Protein AF-A0A8T7HT23-F1 (afdb_monomer)

Secondary structure (DSSP, 8-state):
--SSSSSSSSSSS-S-----------HHHHHHHHHHHHHHHHHHHHHHHHHHHTT----SSHHHHHHHHHH--S-HHHHHHHHHHHHHHTTT--EEGGGTT-S---HHHHHHHH----GGGTTTS-TTS-SSHHHHHHHHHHHHHHHHHSSS----TTS-TTS-TTSHHHHHHHHHHHHS-EEPP-

pLDDT: mean 82.02, std 16.32, range [41.31, 98.25]

Sequence (186 aa):
MNKVWFFLMMFLLSSCSTKKEFEEKSVDEIIKNIEQSISCYSIWLDIYDNWEVEGGGLKASLLATREQILNDKKTLFSAIVRNNWLQQEARDFYVNDSSFGHFSYSSEQFREATFPELKVFHDKLPEGCRTYNMLTEVLWKKITELSKDRKDLFKFDEISEDLRWESPIVQNWTTFWLLVNIKSGE

Mean predicted aligned error: 9.72 Å

Radius of gyration: 22.77 Å; Cα contacts (8 Å, |Δi|>4): 166; chains: 1; bounding box: 57×70×47 Å

Solvent-accessible surface area (backbone atoms only — not comparable to full-atom values): 11094 Å² total; per-residue (Å²): 143,84,81,76,79,75,65,74,74,68,72,75,78,72,72,78,79,73,71,75,75,74,79,79,75,51,71,69,56,53,51,53,53,50,55,51,49,53,52,34,33,52,52,44,39,52,40,49,52,54,26,38,76,74,69,55,61,89,48,65,30,64,67,60,30,51,54,48,34,72,71,39,86,79,41,67,45,31,49,52,46,52,50,45,26,52,58,28,53,78,66,77,44,66,42,55,50,92,54,64,64,57,85,88,68,51,75,63,57,48,43,70,41,45,59,58,72,45,68,94,40,54,95,80,34,58,95,88,44,36,48,43,72,42,44,37,58,42,52,43,53,51,49,56,51,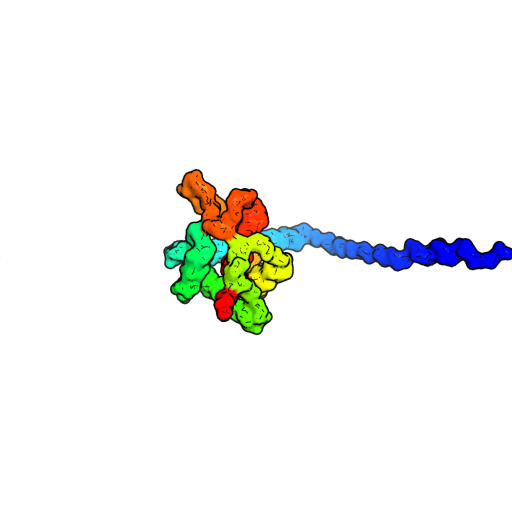51,27,65,77,34,97,53,75,63,59,47,73,56,57,62,89,88,59,63,75,86,38,72,68,45,37,53,48,53,46,40,69,68,32,44,32,69,42,72,84,129

Foldseek 3Di:
DDDDPPPVPPPPPPPDPPPPPPPPDDPVNVVVVVVLLVVLLVLLLVLVVVCVVVVADDDLALVVNLVSLVVDPDGPVSVQLVVLLVVCVVVVFADEPVCQLPLDDDPVLLCSQFADFQVVCCVPDPPSNRTCPSVLVSVLVRQVVVLVVPVHRSDRPSHDPPDDCPDSSVSSSSSSNSRGHYDYDD

Structure (mmCIF, N/CA/C/O backbone):
data_AF-A0A8T7HT23-F1
#
_entry.id   AF-A0A8T7HT23-F1
#
loop_
_atom_site.group_PDB
_atom_site.id
_atom_site.type_symbol
_atom_site.label_atom_id
_atom_site.label_alt_id
_atom_site.label_comp_id
_atom_site.label_asym_id
_atom_site.label_entity_id
_atom_site.label_seq_id
_atom_site.pdbx_PDB_ins_code
_atom_site.Cartn_x
_atom_site.Cartn_y
_atom_site.Cartn_z
_atom_site.occupancy
_atom_site.B_iso_or_equiv
_atom_site.auth_seq_id
_atom_site.auth_comp_id
_atom_site.auth_asym_id
_atom_site.auth_atom_id
_atom_site.pdbx_PDB_model_num
ATOM 1 N N . MET A 1 1 ? 38.452 57.928 -27.442 1.00 42.56 1 MET A N 1
ATOM 2 C CA . MET A 1 1 ? 38.343 56.593 -26.816 1.00 42.56 1 MET A CA 1
ATOM 3 C C . MET A 1 1 ? 37.206 56.631 -25.811 1.00 42.56 1 MET A C 1
ATOM 5 O O . MET A 1 1 ? 37.409 56.924 -24.649 1.00 42.56 1 MET A O 1
ATOM 9 N N . ASN A 1 2 ? 35.993 56.443 -26.319 1.00 48.66 2 ASN A N 1
ATOM 10 C CA . ASN A 1 2 ? 34.721 56.465 -25.604 1.00 48.66 2 ASN A CA 1
ATOM 11 C C . ASN A 1 2 ? 33.910 55.291 -26.167 1.00 48.66 2 ASN A C 1
ATOM 13 O O . ASN A 1 2 ? 34.013 55.056 -27.370 1.00 48.66 2 ASN A O 1
ATOM 17 N N . LYS A 1 3 ? 33.092 54.643 -25.323 1.00 49.44 3 LYS A N 1
ATOM 18 C CA . LYS A 1 3 ? 31.968 53.719 -25.637 1.00 49.44 3 LYS A CA 1
ATOM 19 C C . LYS A 1 3 ? 32.042 52.255 -25.172 1.00 49.44 3 LYS A C 1
ATOM 21 O O . LYS A 1 3 ? 31.057 51.558 -25.369 1.00 49.44 3 LYS A O 1
ATOM 26 N N . VAL A 1 4 ? 33.089 51.782 -24.493 1.00 49.25 4 VAL A N 1
ATOM 27 C CA . VAL A 1 4 ? 33.115 50.356 -24.066 1.00 49.25 4 VAL A CA 1
ATOM 28 C C . VAL A 1 4 ? 32.660 50.137 -22.614 1.00 49.25 4 VAL A C 1
ATOM 30 O O . VAL A 1 4 ? 32.148 49.074 -22.287 1.00 49.25 4 VAL A O 1
ATOM 33 N N . TRP A 1 5 ? 32.730 51.150 -21.746 1.00 41.94 5 TRP A N 1
ATOM 34 C CA . TRP A 1 5 ? 32.450 50.965 -20.312 1.00 41.94 5 TRP A CA 1
ATOM 35 C C . TRP A 1 5 ? 30.990 51.165 -19.873 1.00 41.94 5 TRP A C 1
ATOM 37 O O . TRP A 1 5 ? 30.639 50.788 -18.762 1.00 41.94 5 TRP A O 1
ATOM 47 N N . PHE A 1 6 ? 30.115 51.697 -20.732 1.00 46.09 6 PHE A N 1
ATOM 48 C CA . PHE A 1 6 ? 28.712 51.953 -20.365 1.00 46.09 6 PHE A CA 1
ATOM 49 C C . PHE A 1 6 ? 27.766 50.765 -20.623 1.00 46.09 6 PHE A C 1
ATOM 51 O O . PHE A 1 6 ? 26.634 50.775 -20.151 1.00 46.09 6 PHE A O 1
ATOM 58 N N . PHE A 1 7 ? 28.219 49.726 -21.335 1.00 46.12 7 PHE A N 1
ATOM 59 C CA . PHE A 1 7 ? 27.385 48.563 -21.669 1.00 46.12 7 PHE A CA 1
ATOM 60 C C . PHE A 1 7 ? 27.492 47.400 -20.674 1.00 46.12 7 PHE A C 1
ATOM 62 O O . PHE A 1 7 ? 26.597 46.561 -20.636 1.00 46.12 7 PHE A O 1
ATOM 69 N N . LEU A 1 8 ? 28.524 47.361 -19.823 1.00 42.84 8 LEU A N 1
ATOM 70 C CA . LEU A 1 8 ? 28.703 46.254 -18.874 1.00 42.84 8 LEU A CA 1
ATOM 71 C C . LEU A 1 8 ? 27.877 46.396 -17.582 1.00 42.84 8 LEU A C 1
ATOM 73 O O . LEU A 1 8 ? 27.741 45.430 -16.840 1.00 42.84 8 LEU A O 1
ATOM 77 N N . MET A 1 9 ? 27.307 47.575 -17.312 1.00 43.34 9 MET A N 1
ATOM 78 C CA . MET A 1 9 ? 26.593 47.855 -16.057 1.00 43.34 9 MET A CA 1
ATOM 79 C C . MET A 1 9 ? 25.058 47.774 -16.184 1.00 43.34 9 MET A C 1
ATOM 81 O O . MET A 1 9 ? 24.362 47.792 -15.174 1.00 43.34 9 MET A O 1
ATOM 85 N N . MET A 1 10 ? 24.512 47.630 -17.400 1.00 44.62 10 MET A N 1
ATOM 86 C CA . MET A 1 10 ? 23.059 47.498 -17.630 1.00 44.62 10 MET A CA 1
ATOM 87 C C . MET A 1 10 ? 22.557 46.054 -17.778 1.00 44.62 10 MET A C 1
ATOM 89 O O . MET A 1 10 ? 21.350 45.843 -17.802 1.00 44.62 10 MET A O 1
ATOM 93 N N . PHE A 1 11 ? 23.436 45.050 -17.843 1.00 44.03 11 PHE A N 1
ATOM 94 C CA . PHE A 1 11 ? 23.021 43.652 -18.041 1.00 44.03 11 PHE A CA 1
ATOM 95 C C . PHE A 1 11 ? 22.838 42.840 -16.747 1.00 44.03 11 PHE A C 1
ATOM 97 O O . PHE A 1 11 ? 22.455 41.676 -16.812 1.00 44.03 11 PHE A O 1
ATOM 104 N N . LEU A 1 12 ? 23.062 43.437 -15.570 1.00 45.84 12 LEU A N 1
ATOM 105 C CA . LEU A 1 12 ? 22.959 42.745 -14.274 1.00 45.84 12 LEU A CA 1
ATOM 106 C C . LEU A 1 12 ? 21.670 43.039 -13.486 1.00 45.84 12 LEU A C 1
ATOM 108 O O . LEU A 1 12 ? 21.509 42.522 -12.385 1.00 45.84 12 LEU A O 1
ATOM 112 N N . LEU A 1 13 ? 20.733 43.822 -14.032 1.00 45.84 13 LEU A N 1
ATOM 113 C CA . LEU A 1 13 ? 19.463 44.150 -13.357 1.00 45.84 13 LEU A CA 1
ATOM 114 C C . LEU A 1 13 ? 18.236 43.425 -13.936 1.00 45.84 13 LEU A C 1
ATOM 116 O O . LEU A 1 13 ? 17.131 43.614 -13.440 1.00 45.84 13 LEU A O 1
ATOM 120 N N . SER A 1 14 ? 18.424 42.556 -14.933 1.00 44.16 14 SER A N 1
ATOM 121 C CA . SER A 1 14 ? 17.334 41.801 -15.574 1.00 44.16 14 SER A CA 1
ATOM 122 C C . SER A 1 14 ? 17.248 40.339 -15.126 1.00 44.16 14 SER A C 1
ATOM 124 O O . SER A 1 14 ? 16.498 39.561 -15.716 1.00 44.16 14 SER A O 1
ATOM 126 N N . SER A 1 15 ? 17.992 39.938 -14.091 1.00 41.31 15 SER A N 1
ATOM 127 C CA . SER A 1 15 ? 17.739 38.652 -13.441 1.00 41.31 15 SER A CA 1
ATOM 128 C C . SER A 1 15 ? 16.457 38.778 -12.632 1.00 41.31 15 SER A C 1
ATOM 130 O O . SER A 1 15 ? 16.446 39.354 -11.547 1.00 41.31 15 SER A O 1
ATOM 132 N N . CYS A 1 16 ? 15.377 38.264 -13.219 1.00 49.72 16 CYS A N 1
ATOM 133 C CA . CYS A 1 16 ? 14.060 38.081 -12.632 1.00 49.72 16 CYS A CA 1
ATOM 134 C C . CYS A 1 16 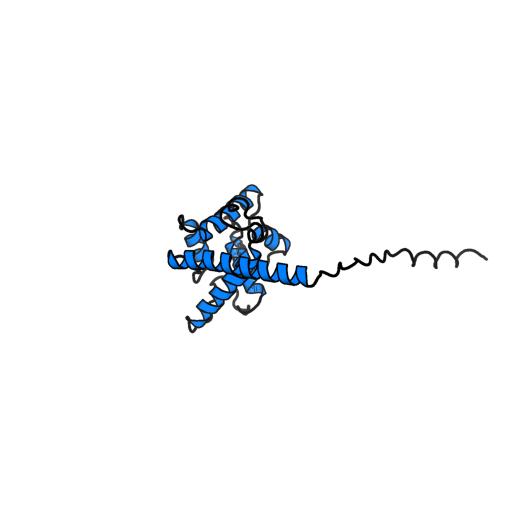? 14.155 37.642 -11.164 1.00 49.72 16 CYS A C 1
ATOM 136 O O . CYS A 1 16 ? 14.277 36.459 -10.851 1.00 49.72 16 CYS A O 1
ATOM 138 N N . SER A 1 17 ? 14.021 38.608 -10.257 1.00 43.69 17 SER A N 1
ATOM 139 C CA . SER A 1 17 ? 13.511 38.379 -8.912 1.00 43.69 17 SER A CA 1
ATOM 140 C C . SER A 1 17 ? 12.029 38.034 -9.047 1.00 43.69 17 SER A C 1
ATOM 142 O O . SER A 1 17 ? 11.153 38.835 -8.725 1.00 43.69 17 SER A O 1
ATOM 144 N N . THR A 1 18 ? 11.732 36.824 -9.515 1.00 45.38 18 THR A N 1
ATOM 145 C CA . THR A 1 18 ? 10.438 36.209 -9.229 1.00 45.38 18 THR A CA 1
ATOM 146 C C . THR A 1 18 ? 10.512 35.791 -7.767 1.00 45.38 18 THR A C 1
ATOM 148 O O . THR A 1 18 ? 10.820 34.646 -7.440 1.00 45.38 18 THR A O 1
ATOM 151 N N . LYS A 1 19 ? 10.306 36.751 -6.855 1.00 45.00 19 LYS A N 1
ATOM 152 C CA . LYS A 1 19 ? 9.821 36.412 -5.521 1.00 45.00 19 LYS A CA 1
ATOM 153 C C . LYS A 1 19 ? 8.515 35.676 -5.786 1.00 45.00 19 LYS A C 1
ATOM 155 O O . LYS A 1 19 ? 7.530 36.307 -6.148 1.00 45.00 19 LYS A O 1
ATOM 160 N N . LYS A 1 20 ? 8.528 34.344 -5.692 1.00 44.94 20 LYS A N 1
ATOM 161 C CA . LYS A 1 20 ? 7.294 33.613 -5.422 1.00 44.94 20 LYS A CA 1
ATOM 162 C C . LYS A 1 20 ? 6.756 34.248 -4.147 1.00 44.94 20 LYS A C 1
ATOM 164 O O . LYS A 1 20 ? 7.380 34.099 -3.098 1.00 44.94 20 LYS A O 1
ATOM 169 N N . GLU A 1 21 ? 5.692 35.035 -4.265 1.00 44.88 21 GLU A N 1
ATOM 170 C CA . GLU A 1 21 ? 4.843 35.339 -3.124 1.00 44.88 21 GLU A CA 1
ATOM 171 C C . GLU A 1 21 ? 4.468 33.983 -2.534 1.00 44.88 21 GLU A C 1
ATOM 173 O O . GLU A 1 21 ? 3.783 33.177 -3.162 1.00 44.88 21 GLU A O 1
ATOM 178 N N . PHE A 1 22 ? 5.046 33.664 -1.379 1.00 51.47 22 PHE A N 1
ATOM 179 C CA . PHE A 1 22 ? 4.486 32.626 -0.540 1.00 51.47 22 PHE A CA 1
ATOM 180 C C . PHE A 1 22 ? 3.162 33.214 -0.070 1.00 51.47 22 PHE A C 1
ATOM 182 O O . PHE A 1 22 ? 3.167 34.122 0.758 1.00 51.47 22 PHE A O 1
ATOM 189 N N . GLU A 1 23 ? 2.051 32.769 -0.659 1.00 61.00 23 GLU A N 1
ATOM 190 C CA . GLU A 1 23 ? 0.736 33.015 -0.078 1.00 61.00 23 GLU A CA 1
ATOM 191 C C . GLU A 1 23 ? 0.781 32.496 1.360 1.00 61.00 23 GLU A C 1
ATOM 193 O O . GLU A 1 23 ? 0.964 31.300 1.612 1.00 61.00 23 GLU A O 1
ATOM 198 N N . GLU A 1 24 ? 0.714 33.425 2.309 1.00 70.44 24 GLU A N 1
ATOM 199 C CA . GLU A 1 24 ? 0.663 33.107 3.724 1.00 70.44 24 GLU A CA 1
ATOM 200 C C . GLU A 1 24 ? -0.688 32.442 3.988 1.00 70.44 24 GLU A C 1
ATOM 202 O O . GLU A 1 24 ? -1.736 33.088 3.983 1.00 70.44 24 GLU A O 1
ATOM 207 N N . LYS A 1 25 ? -0.671 31.115 4.143 1.00 78.44 25 LYS A N 1
ATOM 208 C CA . LYS A 1 25 ? -1.876 30.351 4.464 1.00 78.44 25 LYS A CA 1
ATOM 209 C C . LYS A 1 25 ? -2.439 30.835 5.791 1.00 78.44 25 LYS A C 1
ATOM 211 O O . LYS A 1 25 ? -1.716 30.918 6.784 1.00 78.44 25 LYS A O 1
ATOM 216 N N . SER A 1 26 ? -3.740 31.109 5.818 1.00 89.62 26 SER A N 1
ATOM 217 C CA . SER A 1 26 ? -4.420 31.481 7.059 1.00 89.62 26 SER A CA 1
ATOM 218 C C . SER A 1 26 ? -4.352 30.343 8.086 1.00 89.62 26 SER A C 1
ATOM 220 O O . SER A 1 26 ? -4.322 29.163 7.729 1.00 89.62 26 SER A O 1
ATOM 222 N N . VAL A 1 27 ? -4.369 30.690 9.376 1.00 88.12 27 VAL A N 1
ATOM 223 C CA . VAL A 1 27 ? -4.424 29.705 10.472 1.00 88.12 27 VAL A CA 1
ATOM 224 C C . VAL A 1 27 ? -5.632 28.772 10.316 1.00 88.12 27 VAL A C 1
ATOM 226 O O . VAL A 1 27 ? -5.497 27.568 10.519 1.00 88.12 27 VAL A O 1
ATOM 229 N N . ASP A 1 28 ? -6.774 29.298 9.873 1.00 91.56 28 ASP A N 1
ATOM 230 C CA . ASP A 1 28 ? -7.990 28.513 9.631 1.00 91.56 28 ASP A CA 1
ATOM 231 C C . ASP A 1 28 ? -7.795 27.471 8.519 1.00 91.56 28 ASP A C 1
ATOM 233 O O . ASP A 1 28 ? -8.243 26.330 8.639 1.00 91.56 28 ASP A O 1
ATOM 237 N N . GLU A 1 29 ? -7.074 27.824 7.450 1.00 89.88 29 GLU A N 1
ATOM 238 C CA . GLU A 1 29 ? -6.732 26.879 6.384 1.00 89.88 29 GLU A CA 1
ATOM 239 C C . GLU A 1 29 ? -5.792 25.777 6.894 1.00 89.88 29 GLU A C 1
ATOM 241 O O . GLU A 1 29 ? -5.953 24.608 6.540 1.00 89.88 29 GLU A O 1
ATOM 246 N N . ILE A 1 30 ? -4.830 26.123 7.754 1.00 88.62 30 ILE A N 1
ATOM 247 C CA . ILE A 1 30 ? -3.924 25.150 8.378 1.00 88.62 30 ILE A CA 1
ATOM 248 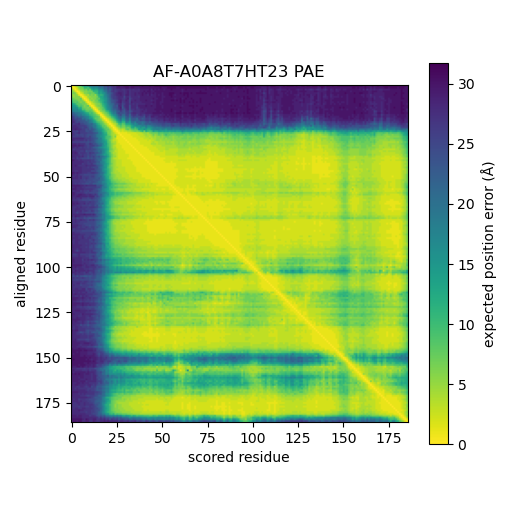C C . ILE A 1 30 ? -4.714 24.170 9.253 1.00 88.62 30 ILE A C 1
ATOM 250 O O . ILE A 1 30 ? -4.545 22.960 9.098 1.00 88.62 30 ILE A O 1
ATOM 254 N N . ILE A 1 31 ? -5.599 24.668 10.123 1.00 91.81 31 ILE A N 1
ATOM 255 C CA . ILE A 1 31 ? -6.441 23.831 10.992 1.00 91.81 31 ILE A CA 1
ATOM 256 C C . ILE A 1 31 ? -7.300 22.890 10.147 1.00 91.81 31 ILE A C 1
ATOM 258 O O . ILE A 1 31 ? -7.273 21.680 10.366 1.00 91.81 31 ILE A O 1
ATOM 262 N N . LYS A 1 32 ? -7.973 23.413 9.117 1.00 90.12 32 LYS A N 1
ATOM 263 C CA . LYS A 1 32 ? -8.805 22.609 8.213 1.00 90.12 32 LYS A CA 1
ATOM 264 C C . LYS A 1 32 ? -8.011 21.489 7.528 1.00 90.12 32 LYS A C 1
ATOM 266 O O . LYS A 1 32 ? -8.491 20.361 7.429 1.00 90.12 32 LYS A O 1
ATOM 271 N N . ASN A 1 33 ? -6.787 21.774 7.080 1.00 88.25 33 ASN A N 1
ATOM 272 C CA . ASN A 1 33 ? -5.919 20.770 6.455 1.00 88.25 33 ASN A CA 1
ATOM 273 C C . ASN A 1 33 ? -5.480 19.681 7.452 1.00 88.25 33 ASN A C 1
ATOM 275 O O . ASN A 1 33 ? -5.376 18.508 7.081 1.00 88.25 33 ASN A O 1
ATOM 279 N N . ILE A 1 34 ? -5.240 20.045 8.716 1.00 90.00 34 ILE A N 1
ATO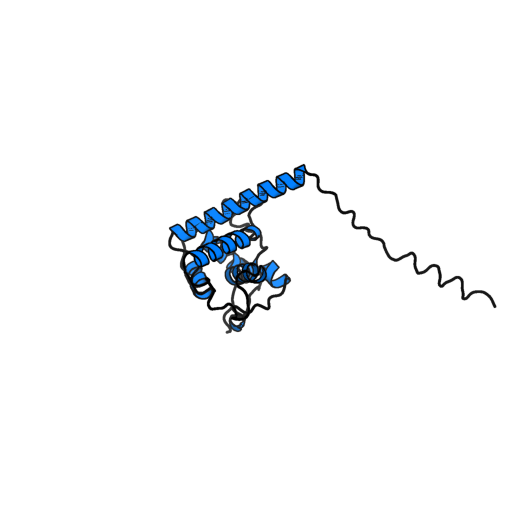M 280 C CA . ILE A 1 34 ? -4.913 19.090 9.785 1.00 90.00 34 ILE A CA 1
ATOM 281 C C . ILE A 1 34 ? -6.119 18.196 10.087 1.00 90.00 34 ILE A C 1
ATOM 283 O O . ILE A 1 34 ? -5.976 16.975 10.104 1.00 90.00 34 ILE A O 1
ATOM 287 N N . GLU A 1 35 ? -7.309 18.774 10.265 1.00 92.00 35 GLU A N 1
ATOM 288 C CA . GLU A 1 35 ? -8.548 18.022 10.512 1.00 92.00 35 GLU A CA 1
ATOM 289 C C . GLU A 1 35 ? -8.835 17.024 9.386 1.00 92.00 35 GLU A C 1
ATOM 291 O O . GLU A 1 35 ? -9.146 15.857 9.635 1.00 92.00 35 GLU A O 1
ATOM 296 N N . GLN A 1 36 ? -8.659 17.458 8.137 1.00 91.44 36 GLN A N 1
ATOM 297 C CA . GLN A 1 36 ? -8.796 16.596 6.970 1.00 91.44 36 GLN A CA 1
ATOM 298 C C . GLN A 1 36 ? -7.768 15.459 6.977 1.00 91.44 36 GLN A C 1
ATOM 300 O O . GLN A 1 36 ? -8.124 14.313 6.710 1.00 91.44 36 GLN A O 1
ATOM 305 N N . SER A 1 37 ? -6.512 15.752 7.320 1.00 91.31 37 SER A N 1
ATOM 306 C CA . SER A 1 37 ? -5.447 14.745 7.388 1.00 91.31 37 SER A CA 1
ATOM 307 C C . SER A 1 37 ? -5.725 13.691 8.460 1.00 91.31 37 SER A C 1
ATOM 309 O O . SER A 1 37 ? -5.606 12.500 8.182 1.00 91.31 37 SER A O 1
ATOM 311 N N . ILE A 1 38 ? -6.169 14.110 9.651 1.00 93.06 38 ILE A N 1
ATOM 312 C CA . ILE A 1 38 ? -6.564 13.205 10.742 1.00 93.06 38 ILE A CA 1
ATOM 313 C C . ILE A 1 38 ? -7.738 12.324 10.307 1.00 93.06 38 ILE A C 1
ATOM 315 O O . ILE A 1 38 ? -7.706 11.112 10.506 1.00 93.06 38 ILE A O 1
ATOM 319 N N . SER A 1 39 ? -8.754 12.915 9.674 1.00 94.38 39 SER A N 1
ATOM 320 C CA . SER A 1 39 ? -9.910 12.175 9.161 1.00 94.38 39 SER A CA 1
ATOM 321 C C . SER A 1 39 ? -9.500 11.121 8.129 1.00 94.38 39 SER A C 1
ATOM 323 O O . SER A 1 39 ? -9.866 9.951 8.248 1.00 94.38 39 SER A O 1
ATOM 325 N N . CYS A 1 40 ? -8.669 11.498 7.153 1.00 94.50 40 CYS A N 1
ATOM 326 C CA . CYS A 1 40 ? -8.185 10.563 6.144 1.00 94.50 40 CYS A CA 1
ATOM 327 C C . CYS A 1 40 ? -7.303 9.465 6.739 1.00 94.50 40 CYS A C 1
ATOM 329 O O . CYS A 1 40 ? -7.423 8.315 6.323 1.00 94.50 40 CYS A O 1
ATOM 331 N N . TYR A 1 41 ? -6.456 9.788 7.716 1.00 95.44 41 TYR A N 1
ATOM 332 C CA . TYR A 1 41 ? -5.673 8.790 8.437 1.00 95.44 41 TYR A CA 1
ATOM 333 C C . TYR A 1 41 ? -6.570 7.750 9.117 1.00 95.44 41 TYR A C 1
ATOM 335 O O . TYR A 1 41 ? -6.361 6.556 8.913 1.00 95.44 41 TYR A O 1
ATOM 343 N N . SER A 1 42 ? -7.601 8.181 9.851 1.00 96.12 42 SER A N 1
ATOM 344 C CA . SER A 1 42 ? -8.544 7.263 10.505 1.00 96.12 42 SER A CA 1
ATOM 345 C C . SER A 1 42 ? -9.266 6.365 9.500 1.00 96.12 42 SER A C 1
ATOM 347 O O . SER A 1 42 ? -9.347 5.163 9.710 1.00 96.12 42 SER A O 1
ATOM 349 N N . ILE A 1 43 ? -9.711 6.913 8.365 1.00 95.94 43 ILE A N 1
ATOM 350 C CA . ILE A 1 43 ? -10.360 6.125 7.304 1.00 95.94 43 ILE A CA 1
ATOM 351 C C . ILE A 1 43 ? -9.411 5.061 6.745 1.00 95.94 43 ILE A C 1
ATOM 353 O O . ILE A 1 43 ? -9.800 3.908 6.575 1.00 95.94 43 ILE A O 1
ATOM 357 N N . TRP A 1 44 ? -8.164 5.428 6.446 1.00 96.25 44 TRP A N 1
ATOM 358 C CA . TRP A 1 44 ? -7.181 4.474 5.936 1.00 96.25 44 TRP A CA 1
ATOM 359 C C . TRP A 1 44 ? -6.810 3.411 6.969 1.00 96.25 44 TRP A C 1
ATOM 361 O O . TRP A 1 44 ? -6.629 2.250 6.596 1.00 96.25 44 TRP A O 1
ATOM 371 N N . LEU A 1 45 ? -6.739 3.788 8.247 1.00 97.12 45 LEU A N 1
ATOM 372 C CA . LEU A 1 45 ? -6.522 2.855 9.344 1.00 97.12 45 LEU A CA 1
ATOM 373 C C . LEU A 1 45 ? -7.681 1.859 9.439 1.00 97.12 45 LEU A C 1
ATOM 375 O O . LEU A 1 45 ? -7.428 0.662 9.417 1.00 97.12 45 LEU A O 1
ATOM 379 N N . ASP A 1 46 ? -8.931 2.325 9.414 1.00 97.44 46 ASP A N 1
ATOM 380 C CA . ASP A 1 46 ? -10.117 1.461 9.444 1.00 97.44 46 ASP A CA 1
ATOM 381 C C . ASP A 1 46 ? -10.159 0.502 8.244 1.00 97.44 46 ASP A C 1
ATOM 383 O O . ASP A 1 46 ? -10.520 -0.669 8.371 1.00 97.44 46 ASP A O 1
ATOM 387 N N . ILE A 1 47 ? -9.786 0.972 7.049 1.00 97.25 47 ILE A N 1
ATOM 388 C CA . ILE A 1 47 ? -9.719 0.130 5.845 1.00 97.25 47 ILE A CA 1
ATOM 389 C C . ILE A 1 47 ? -8.690 -0.989 6.017 1.00 97.25 47 ILE A C 1
ATOM 391 O O . ILE A 1 47 ? -8.963 -2.132 5.640 1.00 97.25 47 ILE A O 1
ATOM 395 N N . TYR A 1 48 ? -7.519 -0.664 6.562 1.00 97.62 48 TYR A N 1
ATOM 396 C CA . TYR A 1 48 ? -6.461 -1.635 6.803 1.00 97.62 48 TYR A CA 1
ATOM 397 C C . TYR A 1 48 ? -6.823 -2.596 7.953 1.00 97.62 48 TYR A C 1
ATOM 399 O O . TYR A 1 48 ? -6.671 -3.806 7.806 1.00 97.62 48 TYR A O 1
ATOM 407 N N . ASP A 1 49 ? -7.373 -2.102 9.061 1.00 97.75 49 ASP A N 1
ATOM 408 C CA . ASP A 1 49 ? -7.776 -2.918 10.215 1.00 97.75 49 ASP A CA 1
ATOM 409 C C . ASP A 1 49 ? -8.857 -3.932 9.830 1.00 97.75 49 ASP A C 1
ATOM 411 O O . ASP A 1 49 ? -8.773 -5.112 10.176 1.00 97.75 49 ASP A O 1
ATOM 415 N N . ASN A 1 50 ? -9.835 -3.510 9.023 1.00 98.00 50 ASN A N 1
ATOM 416 C CA . ASN A 1 50 ? -10.831 -4.421 8.463 1.00 98.00 50 ASN A CA 1
ATOM 417 C C . ASN A 1 50 ? -10.191 -5.499 7.576 1.00 98.00 50 ASN A C 1
ATOM 419 O O . ASN A 1 50 ? -10.653 -6.639 7.562 1.00 98.00 50 ASN A O 1
ATOM 423 N N . TRP A 1 51 ? -9.124 -5.170 6.842 1.00 98.25 51 TRP A N 1
ATOM 424 C CA . TRP A 1 51 ? -8.388 -6.166 6.069 1.00 98.25 51 TRP A CA 1
ATOM 425 C C . TRP A 1 51 ? -7.707 -7.206 6.961 1.00 98.25 51 TRP A C 1
ATOM 427 O O . TRP A 1 51 ? -7.786 -8.399 6.667 1.00 98.25 51 TRP A O 1
ATOM 437 N N . GLU A 1 52 ? -7.109 -6.787 8.077 1.00 96.94 52 GLU A N 1
ATOM 438 C CA . GLU A 1 52 ? -6.509 -7.702 9.055 1.00 96.94 52 GLU A CA 1
ATOM 439 C C . GLU A 1 52 ? -7.543 -8.615 9.723 1.00 96.94 52 GLU A C 1
ATOM 441 O O . GLU A 1 52 ? -7.326 -9.827 9.786 1.00 96.94 52 GLU A O 1
ATOM 446 N N . VAL A 1 53 ? -8.685 -8.071 10.159 1.00 97.19 53 VAL A N 1
ATOM 447 C CA . VAL A 1 53 ? -9.788 -8.846 10.767 1.00 97.19 53 VAL A CA 1
ATOM 448 C C . VAL A 1 53 ? -10.290 -9.940 9.824 1.00 97.19 53 VAL A C 1
ATOM 450 O O . VAL A 1 53 ? -10.583 -11.058 10.243 1.00 97.19 53 VAL A O 1
ATOM 453 N N . GLU A 1 54 ? -10.324 -9.647 8.528 1.00 97.00 54 GLU A N 1
ATOM 454 C CA . GLU A 1 54 ? -10.728 -10.580 7.482 1.00 97.00 54 GLU A CA 1
ATOM 455 C C . GLU A 1 54 ? -9.626 -11.599 7.106 1.00 97.00 54 GLU A C 1
ATOM 457 O O . GLU A 1 54 ? -9.785 -12.372 6.154 1.00 97.00 54 GLU A O 1
ATOM 462 N N . GLY A 1 55 ? -8.527 -11.6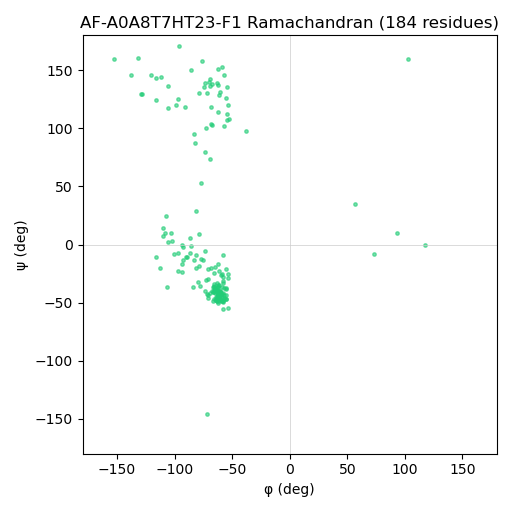48 7.864 1.00 94.88 55 GLY A N 1
ATOM 463 C CA . GLY A 1 55 ? -7.426 -12.601 7.709 1.00 94.88 55 GLY A CA 1
ATOM 464 C C . GLY A 1 55 ? -6.279 -12.108 6.825 1.00 94.88 55 GLY A C 1
ATOM 465 O O . GLY A 1 55 ? -5.411 -12.908 6.470 1.00 94.88 55 GLY A O 1
ATOM 466 N N . GLY A 1 56 ? -6.277 -10.827 6.447 1.00 96.06 56 GLY A N 1
ATOM 467 C CA . GLY A 1 56 ? -5.241 -10.136 5.677 1.00 96.06 56 GLY A CA 1
ATOM 468 C C . GLY A 1 56 ? -3.941 -9.868 6.448 1.00 96.06 56 GLY A C 1
ATOM 469 O O . GLY A 1 56 ? -3.517 -10.667 7.288 1.00 96.06 56 GLY A O 1
ATOM 470 N N . GLY A 1 57 ? -3.306 -8.736 6.146 1.00 94.00 57 GLY A N 1
ATOM 471 C CA . GLY A 1 57 ? -2.180 -8.181 6.899 1.00 94.00 57 GLY A CA 1
ATOM 472 C C . GLY A 1 57 ? -0.804 -8.393 6.266 1.00 94.00 57 GLY A C 1
ATOM 473 O O . GLY A 1 57 ? -0.585 -9.285 5.443 1.00 94.00 57 GLY A O 1
ATOM 474 N N . LEU A 1 58 ? 0.150 -7.563 6.691 1.00 91.88 58 LEU A N 1
ATOM 475 C CA . LEU A 1 58 ? 1.543 -7.645 6.253 1.00 91.88 58 LEU A CA 1
ATOM 476 C C . LEU A 1 58 ? 2.175 -8.994 6.635 1.00 91.88 58 LEU A C 1
ATOM 478 O O . LEU A 1 58 ? 2.134 -9.435 7.788 1.00 91.88 58 LEU A O 1
ATOM 482 N N . LYS A 1 59 ? 2.784 -9.656 5.648 1.00 90.88 59 LYS A N 1
ATOM 483 C CA . LYS A 1 59 ? 3.560 -10.892 5.823 1.00 90.88 59 LYS A CA 1
ATOM 484 C C . LYS A 1 59 ? 5.049 -10.577 5.953 1.00 90.88 59 LYS A C 1
ATOM 486 O O . LYS A 1 59 ? 5.467 -9.454 5.716 1.00 90.88 59 LYS A O 1
ATOM 491 N N . ALA A 1 60 ? 5.849 -11.585 6.306 1.00 84.50 60 ALA A N 1
ATOM 492 C CA . ALA A 1 60 ? 7.308 -11.447 6.384 1.00 84.50 60 ALA A CA 1
ATOM 493 C C . ALA A 1 60 ? 7.951 -11.034 5.043 1.00 84.50 60 ALA A C 1
ATOM 495 O O . ALA A 1 60 ? 8.970 -10.361 5.038 1.00 84.50 60 ALA A O 1
ATOM 496 N N . SER A 1 61 ? 7.311 -11.360 3.919 1.00 88.12 61 SER A N 1
ATOM 497 C CA . SER A 1 61 ? 7.715 -10.926 2.581 1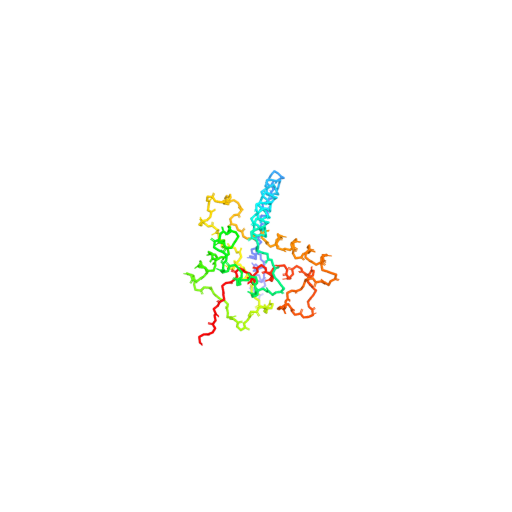.00 88.12 61 SER A CA 1
ATOM 498 C C . SER A 1 61 ? 6.640 -10.031 1.957 1.00 88.12 61 SER A C 1
ATOM 500 O O . SER A 1 61 ? 5.429 -10.264 2.113 1.00 88.12 61 SER A O 1
ATOM 502 N N . LEU A 1 62 ? 7.070 -9.011 1.210 1.00 89.69 62 LEU A N 1
ATOM 503 C CA . LEU A 1 62 ? 6.160 -8.208 0.398 1.00 89.69 62 LEU A CA 1
ATOM 504 C C . LEU A 1 62 ? 5.534 -9.023 -0.737 1.00 89.69 62 LEU A C 1
ATOM 506 O O . LEU A 1 62 ? 4.361 -8.803 -1.035 1.00 89.69 62 LEU A O 1
ATOM 510 N N . LEU A 1 63 ? 6.244 -9.989 -1.330 1.00 91.00 63 LEU A N 1
ATOM 511 C CA . LEU A 1 63 ? 5.642 -10.912 -2.305 1.00 91.00 63 LEU A CA 1
ATOM 512 C C . LEU A 1 63 ? 4.469 -11.679 -1.692 1.00 91.00 63 LEU A C 1
ATOM 514 O O . LEU A 1 63 ? 3.377 -11.672 -2.257 1.00 91.00 63 LEU A O 1
ATOM 518 N N . ALA A 1 64 ? 4.654 -12.257 -0.503 1.00 92.88 64 ALA A N 1
ATOM 519 C CA . ALA A 1 64 ? 3.586 -12.975 0.194 1.00 92.88 64 ALA A CA 1
ATOM 520 C C . ALA A 1 64 ? 2.402 -12.053 0.551 1.00 92.88 64 ALA A C 1
ATOM 522 O O . ALA A 1 64 ? 1.237 -12.444 0.456 1.00 92.88 64 ALA A O 1
ATOM 523 N N . THR A 1 65 ? 2.689 -10.800 0.918 1.00 95.25 65 THR A N 1
ATOM 524 C CA . THR A 1 65 ? 1.663 -9.772 1.156 1.00 95.25 65 THR A CA 1
ATOM 525 C C . THR A 1 65 ? 0.865 -9.481 -0.122 1.00 95.25 65 THR A C 1
ATOM 527 O O . THR A 1 65 ? -0.367 -9.446 -0.103 1.00 95.25 65 THR A O 1
ATOM 530 N N . ARG A 1 66 ? 1.547 -9.315 -1.260 1.00 95.88 66 ARG A N 1
ATOM 531 C CA . ARG A 1 66 ? 0.921 -9.052 -2.564 1.00 95.88 66 ARG A CA 1
ATOM 532 C C . ARG A 1 66 ? 0.112 -10.242 -3.075 1.00 95.88 66 ARG A C 1
ATOM 534 O O . ARG A 1 66 ? -0.985 -10.043 -3.590 1.00 95.88 66 ARG A O 1
ATOM 541 N N . GLU A 1 67 ? 0.604 -11.465 -2.901 1.00 95.69 67 GLU A N 1
ATOM 542 C CA . GLU A 1 67 ? -0.136 -12.686 -3.234 1.00 95.69 67 GLU A CA 1
ATOM 543 C C . GLU A 1 67 ? -1.441 -12.774 -2.432 1.00 95.69 67 GLU A C 1
ATOM 545 O O . GLU A 1 67 ? -2.505 -13.071 -2.982 1.00 95.69 67 GLU A O 1
ATOM 550 N N . GLN A 1 68 ? -1.398 -12.433 -1.142 1.00 97.00 68 GLN A N 1
ATOM 551 C CA . GLN A 1 68 ? -2.605 -12.367 -0.329 1.00 97.00 68 GLN A CA 1
ATOM 552 C C . GLN A 1 68 ? -3.599 -11.323 -0.860 1.00 97.00 68 GLN A C 1
ATOM 554 O O . GLN A 1 68 ? -4.791 -11.614 -0.959 1.00 97.00 68 GLN A O 1
ATOM 559 N N . ILE A 1 69 ? -3.122 -10.139 -1.254 1.00 97.88 69 ILE A N 1
ATOM 560 C CA . ILE A 1 69 ? -3.952 -9.094 -1.874 1.00 97.88 69 ILE A CA 1
ATOM 561 C C . ILE A 1 69 ? -4.578 -9.581 -3.185 1.00 97.88 69 ILE A C 1
ATOM 563 O O . ILE A 1 69 ? -5.745 -9.295 -3.439 1.00 97.88 69 ILE A O 1
ATOM 567 N N . LEU A 1 70 ? -3.854 -10.326 -4.024 1.00 96.94 70 LEU A N 1
ATOM 568 C CA . LEU A 1 70 ? -4.410 -10.893 -5.259 1.00 96.94 70 LEU A CA 1
ATOM 569 C C . LEU A 1 70 ? -5.550 -11.880 -4.974 1.00 96.94 70 LEU A C 1
ATOM 571 O O . LEU A 1 70 ? -6.572 -11.868 -5.665 1.00 96.94 70 LEU A O 1
ATOM 575 N N . ASN A 1 71 ? -5.397 -12.693 -3.930 1.00 97.25 71 ASN A N 1
ATOM 576 C CA . ASN A 1 71 ? -6.358 -13.729 -3.559 1.00 97.25 71 ASN A CA 1
ATOM 577 C C . ASN A 1 71 ? -7.560 -13.204 -2.751 1.00 97.25 71 ASN A C 1
ATOM 579 O O . ASN A 1 71 ? -8.617 -13.839 -2.723 1.00 97.25 71 ASN A O 1
ATOM 583 N N . ASP A 1 72 ? -7.443 -12.034 -2.125 1.00 97.88 72 ASP A N 1
ATOM 584 C CA . ASP A 1 72 ? -8.493 -11.438 -1.305 1.00 97.88 72 ASP A CA 1
ATOM 585 C C . ASP A 1 72 ? -9.542 -10.674 -2.128 1.00 97.88 72 ASP A C 1
ATOM 587 O O . ASP A 1 72 ? -9.428 -9.480 -2.407 1.00 97.88 72 ASP A O 1
ATOM 591 N N . LYS A 1 73 ? -10.642 -11.345 -2.464 1.00 96.31 73 LYS A N 1
ATOM 592 C CA . LYS A 1 73 ? -11.736 -10.760 -3.257 1.00 96.31 73 LYS A CA 1
ATOM 593 C C . LYS A 1 73 ? -12.776 -9.986 -2.438 1.00 96.31 73 LYS A C 1
ATOM 595 O O . LYS A 1 73 ? -13.713 -9.462 -3.037 1.00 96.31 73 LYS A O 1
ATOM 600 N N . LYS A 1 74 ? -12.648 -9.923 -1.109 1.00 96.12 74 LYS A N 1
ATOM 601 C CA . LYS A 1 74 ? -13.704 -9.410 -0.218 1.00 96.12 74 LYS A CA 1
ATOM 602 C C . LYS A 1 74 ? -13.399 -8.034 0.363 1.00 96.12 74 LYS A C 1
ATOM 604 O O . LYS A 1 74 ? -14.320 -7.231 0.497 1.00 96.12 74 LYS A O 1
ATOM 609 N N . THR A 1 75 ? -12.145 -7.736 0.697 1.00 97.88 75 THR A N 1
ATOM 610 C CA . THR A 1 75 ? -11.842 -6.504 1.438 1.00 97.88 75 THR A CA 1
ATOM 611 C C . THR A 1 75 ? -11.670 -5.291 0.531 1.00 97.88 75 THR A C 1
ATOM 613 O O . THR A 1 75 ? -11.235 -5.382 -0.624 1.00 97.88 75 THR A O 1
ATOM 616 N N . LEU A 1 76 ? -12.006 -4.118 1.076 1.00 96.75 76 LEU A N 1
ATOM 617 C CA . LEU A 1 76 ? -11.827 -2.844 0.387 1.00 96.75 76 LEU A CA 1
ATOM 618 C C . LEU A 1 76 ? -10.345 -2.528 0.161 1.00 96.75 76 LEU A C 1
ATOM 620 O O . LEU A 1 76 ? -9.994 -2.087 -0.930 1.00 96.75 76 LEU A O 1
ATOM 624 N N . PHE A 1 77 ? -9.484 -2.800 1.144 1.00 97.19 77 PHE A N 1
ATOM 625 C CA . PHE A 1 77 ? -8.040 -2.602 1.023 1.00 97.19 77 PHE A CA 1
ATOM 626 C C . PHE A 1 77 ? -7.474 -3.313 -0.208 1.00 97.19 77 PHE A C 1
ATOM 628 O O . PHE A 1 77 ? -6.898 -2.683 -1.097 1.00 97.19 77 PHE A O 1
ATOM 635 N N . SER A 1 78 ? -7.723 -4.620 -0.313 1.00 97.50 78 SER A N 1
ATOM 636 C CA . SER A 1 78 ? -7.196 -5.417 -1.415 1.00 97.50 78 SER A CA 1
ATOM 637 C C . SER A 1 78 ? -7.799 -4.985 -2.757 1.00 97.50 78 SER A C 1
ATOM 639 O O . SER A 1 78 ? -7.094 -4.928 -3.765 1.00 97.50 78 SER A O 1
ATOM 641 N N . ALA A 1 79 ? -9.081 -4.598 -2.784 1.00 96.81 79 ALA A N 1
ATOM 642 C CA . ALA A 1 79 ? -9.709 -4.038 -3.981 1.00 96.81 79 ALA A CA 1
ATOM 643 C C . ALA A 1 79 ? -9.060 -2.719 -4.434 1.00 96.81 79 ALA A C 1
ATOM 645 O O . ALA A 1 79 ? -8.838 -2.535 -5.631 1.00 96.81 79 ALA A O 1
ATOM 646 N N . ILE A 1 80 ? -8.731 -1.825 -3.496 1.00 95.75 80 ILE A N 1
ATOM 647 C CA . ILE A 1 80 ? -8.055 -0.552 -3.769 1.00 95.75 80 ILE A CA 1
ATOM 648 C C . ILE A 1 80 ? -6.676 -0.790 -4.389 1.00 95.75 80 ILE A C 1
ATOM 650 O O . ILE A 1 80 ? -6.357 -0.186 -5.415 1.00 95.75 80 ILE A O 1
ATOM 654 N N . VAL A 1 81 ? -5.876 -1.681 -3.800 1.00 96.00 81 VAL A N 1
ATOM 655 C CA . VAL A 1 81 ? -4.527 -1.986 -4.296 1.00 96.00 81 VAL A CA 1
ATOM 656 C C . VAL A 1 81 ? -4.585 -2.621 -5.688 1.00 96.00 81 VAL A C 1
ATOM 658 O O . VAL A 1 81 ? -3.907 -2.152 -6.598 1.00 96.00 81 VAL A O 1
ATOM 661 N N . ARG A 1 82 ? -5.456 -3.617 -5.908 1.00 95.81 82 ARG A N 1
ATOM 662 C CA . ARG A 1 82 ? -5.616 -4.234 -7.238 1.00 95.81 82 ARG A CA 1
ATOM 663 C C . ARG A 1 82 ? -6.078 -3.241 -8.298 1.00 95.81 82 ARG A C 1
ATOM 665 O O . ARG A 1 82 ? -5.578 -3.266 -9.417 1.00 95.81 82 ARG A O 1
ATOM 672 N N . ASN A 1 83 ? -7.019 -2.359 -7.962 1.00 94.69 83 ASN A N 1
ATOM 673 C CA . ASN A 1 83 ? -7.457 -1.323 -8.892 1.00 94.69 83 ASN A CA 1
ATOM 674 C C . ASN A 1 83 ? -6.318 -0.349 -9.235 1.00 94.69 83 ASN A C 1
ATOM 676 O O . ASN A 1 83 ? -6.249 0.105 -10.373 1.00 94.69 83 ASN A O 1
ATOM 680 N N . ASN A 1 84 ? -5.407 -0.065 -8.298 1.00 94.50 84 ASN A N 1
ATOM 681 C CA . ASN A 1 84 ? -4.200 0.703 -8.603 1.00 94.50 84 ASN A CA 1
ATOM 682 C C . ASN A 1 84 ? -3.372 0.029 -9.697 1.00 94.50 84 ASN A C 1
ATOM 684 O O . ASN A 1 84 ? -3.013 0.665 -10.682 1.00 94.50 84 ASN A O 1
ATOM 688 N N . TRP A 1 85 ? -3.109 -1.273 -9.544 1.00 94.69 85 TRP A N 1
ATOM 689 C CA . TRP A 1 85 ? -2.330 -2.042 -10.513 1.00 94.69 85 TRP A CA 1
ATOM 690 C C . TRP A 1 85 ? -2.992 -2.042 -11.894 1.00 94.69 85 TRP A C 1
ATOM 692 O O . TRP A 1 85 ? -2.317 -1.773 -12.882 1.00 94.69 85 TRP A O 1
ATOM 702 N N . LEU A 1 86 ? -4.317 -2.215 -11.957 1.00 93.06 86 LEU A N 1
ATOM 703 C CA . LEU A 1 86 ? -5.083 -2.132 -13.209 1.00 93.06 86 LEU A CA 1
ATOM 704 C C . LEU A 1 86 ? -5.003 -0.743 -13.865 1.00 93.06 86 LEU A C 1
ATOM 706 O O . LEU A 1 86 ? -4.878 -0.626 -15.081 1.00 93.06 86 LEU A O 1
ATOM 710 N N . GLN A 1 87 ? -5.061 0.334 -13.078 1.00 92.19 87 GLN A N 1
ATOM 711 C CA . GLN A 1 87 ? -4.925 1.696 -13.606 1.00 92.19 87 GLN A CA 1
ATOM 712 C C . GLN A 1 87 ? -3.502 2.019 -14.067 1.00 92.19 87 GLN A C 1
ATOM 714 O O . GLN A 1 87 ? -3.315 2.853 -14.952 1.00 92.19 87 GLN A O 1
ATOM 719 N N . GLN A 1 88 ? -2.494 1.409 -13.450 1.00 93.25 88 GLN A N 1
ATOM 720 C CA . GLN A 1 88 ? -1.105 1.520 -13.882 1.00 93.25 88 GLN A CA 1
ATOM 721 C C . GLN A 1 88 ? -0.875 0.744 -15.183 1.00 93.25 88 GLN A C 1
ATOM 723 O O . GLN A 1 88 ? -0.297 1.295 -16.114 1.00 93.25 88 GLN A O 1
ATOM 728 N N . GLU A 1 89 ? -1.428 -0.465 -15.301 1.00 92.38 89 GLU A N 1
ATOM 729 C CA . GLU A 1 89 ? -1.427 -1.252 -16.540 1.00 92.38 89 GLU A CA 1
ATOM 730 C C . GLU A 1 89 ? -2.067 -0.485 -17.708 1.00 92.38 89 GLU A C 1
ATOM 732 O O . GLU A 1 89 ? -1.466 -0.358 -18.770 1.00 92.38 89 GLU A O 1
ATOM 737 N N . ALA A 1 90 ? -3.233 0.133 -17.493 1.00 90.81 90 ALA A N 1
ATOM 738 C CA . ALA A 1 90 ? -3.912 0.940 -18.513 1.00 90.81 90 ALA A CA 1
ATOM 739 C C . ALA A 1 90 ? -3.111 2.174 -18.982 1.00 90.81 9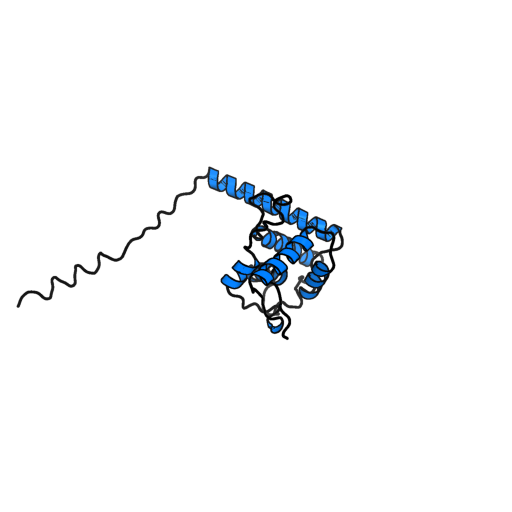0 ALA A C 1
ATOM 741 O O . ALA A 1 90 ? -3.437 2.765 -20.012 1.00 90.81 90 ALA A O 1
ATOM 742 N N . ARG A 1 91 ? -2.090 2.585 -18.220 1.00 90.75 91 ARG A N 1
ATOM 743 C CA . ARG A 1 91 ? -1.197 3.712 -18.522 1.00 90.75 91 ARG A CA 1
ATOM 744 C C . ARG A 1 91 ? 0.211 3.264 -18.921 1.00 90.75 91 ARG A C 1
ATOM 746 O O . ARG A 1 91 ? 1.093 4.112 -18.998 1.00 90.75 91 ARG A O 1
ATOM 753 N N . ASP A 1 92 ? 0.415 1.966 -19.153 1.00 91.81 92 ASP A N 1
ATOM 754 C CA . ASP A 1 92 ? 1.718 1.375 -19.481 1.00 91.81 92 ASP A CA 1
ATOM 755 C C . ASP A 1 92 ? 2.798 1.664 -18.416 1.00 91.81 92 ASP A C 1
ATOM 757 O O . ASP A 1 92 ? 3.974 1.864 -18.712 1.00 91.81 92 ASP A O 1
ATOM 761 N N . PHE A 1 93 ? 2.391 1.717 -17.142 1.00 92.50 93 PHE A N 1
ATOM 762 C CA . PHE A 1 93 ? 3.290 1.917 -16.009 1.00 92.50 93 PHE A CA 1
ATOM 763 C C . PHE A 1 93 ? 3.493 0.610 -15.240 1.00 92.50 93 PHE A C 1
ATOM 765 O O . PHE A 1 93 ? 2.560 0.051 -14.659 1.00 92.50 93 PHE A O 1
ATOM 772 N N . TYR A 1 94 ? 4.735 0.134 -15.220 1.00 91.50 94 TYR A N 1
ATOM 773 C CA . TYR A 1 94 ? 5.147 -1.068 -14.505 1.00 91.50 94 TYR A CA 1
ATOM 774 C C . TYR A 1 94 ? 6.622 -0.991 -14.106 1.00 91.50 94 TYR A C 1
ATOM 776 O O . TYR A 1 94 ? 7.417 -0.249 -14.687 1.00 91.50 94 TYR A O 1
ATOM 784 N N . VAL A 1 95 ? 6.995 -1.802 -13.119 1.00 90.50 95 VAL A N 1
ATOM 785 C CA . VAL A 1 95 ? 8.390 -2.084 -12.770 1.00 90.50 95 VAL A CA 1
ATOM 786 C C . VAL A 1 95 ? 8.702 -3.540 -13.100 1.00 90.50 95 VAL A C 1
ATOM 788 O O . VAL A 1 95 ? 7.845 -4.413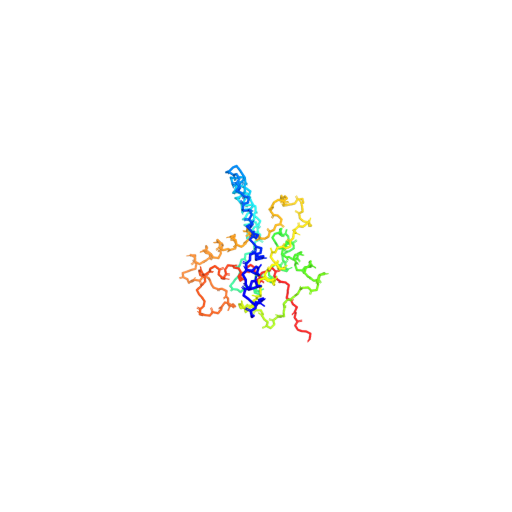 -12.975 1.00 90.50 95 VAL A O 1
ATOM 791 N N . ASN A 1 96 ? 9.924 -3.792 -13.562 1.00 87.38 96 ASN A N 1
ATOM 792 C CA . ASN A 1 96 ? 10.399 -5.139 -13.858 1.00 87.38 96 ASN A CA 1
ATOM 793 C C . ASN A 1 96 ? 10.538 -5.950 -12.556 1.00 87.38 96 ASN A C 1
ATOM 795 O O . ASN A 1 96 ? 11.026 -5.422 -11.552 1.00 87.38 96 ASN A O 1
ATOM 799 N N . ASP A 1 97 ? 10.126 -7.217 -12.573 1.00 85.94 97 ASP A N 1
ATOM 800 C CA . ASP A 1 97 ? 10.269 -8.131 -11.436 1.00 85.94 97 ASP A CA 1
ATOM 801 C C . ASP A 1 97 ? 11.723 -8.299 -10.974 1.00 85.94 97 ASP A C 1
ATOM 803 O O . ASP A 1 97 ? 11.969 -8.386 -9.771 1.00 85.94 97 ASP A O 1
ATOM 807 N N . SER A 1 98 ? 12.696 -8.207 -11.886 1.00 84.69 98 SER A N 1
ATOM 808 C CA . SER A 1 98 ? 14.127 -8.231 -11.569 1.00 84.69 98 SER A CA 1
ATOM 809 C C . SER A 1 98 ? 14.543 -7.103 -10.624 1.00 84.69 98 SER A C 1
ATOM 811 O O . SER A 1 98 ? 15.551 -7.205 -9.928 1.00 84.69 98 SER A O 1
ATOM 813 N N . SER A 1 99 ? 13.784 -6.006 -10.618 1.00 83.00 99 SER A N 1
ATOM 814 C CA . SER A 1 99 ? 14.023 -4.840 -9.773 1.00 83.00 99 SER A CA 1
ATOM 815 C C . SER A 1 99 ? 13.263 -4.908 -8.451 1.00 83.00 99 SER A C 1
ATOM 817 O O . SER A 1 99 ? 13.438 -4.008 -7.631 1.00 83.00 99 SER A O 1
ATOM 819 N N . PHE A 1 100 ? 12.447 -5.940 -8.208 1.00 86.31 100 PHE A N 1
ATOM 820 C CA . PHE A 1 100 ? 11.637 -6.038 -6.996 1.00 86.31 100 PHE A CA 1
ATOM 821 C C . PHE A 1 100 ? 12.479 -5.909 -5.724 1.00 86.31 100 PHE A C 1
ATOM 823 O O . PHE A 1 100 ? 13.574 -6.459 -5.625 1.00 86.31 100 PHE A O 1
ATOM 830 N N . GLY A 1 101 ? 11.981 -5.124 -4.770 1.00 78.69 101 GLY A N 1
ATOM 831 C CA . GLY A 1 101 ? 12.641 -4.869 -3.493 1.00 78.69 101 GLY A CA 1
ATOM 832 C C . GLY A 1 101 ? 13.872 -3.951 -3.550 1.00 78.69 101 GLY A C 1
ATOM 833 O O . GLY A 1 101 ? 14.346 -3.499 -2.508 1.00 78.69 101 GLY A O 1
ATOM 834 N N . HIS A 1 102 ? 14.368 -3.575 -4.733 1.00 80.81 102 HIS A N 1
ATOM 835 C CA . HIS A 1 102 ? 15.489 -2.641 -4.826 1.00 80.81 102 HIS A CA 1
ATOM 836 C C . HIS A 1 102 ? 15.069 -1.227 -4.389 1.00 80.81 102 HIS A C 1
ATOM 838 O O . HIS A 1 102 ? 13.966 -0.758 -4.667 1.00 80.81 102 HIS A O 1
ATOM 844 N N . PHE A 1 103 ? 15.959 -0.511 -3.698 1.00 71.06 103 PHE A N 1
ATOM 845 C CA . PHE A 1 103 ? 15.681 0.848 -3.207 1.00 71.06 103 PHE A CA 1
ATOM 846 C C . PHE A 1 103 ? 15.753 1.931 -4.290 1.00 71.06 103 PHE A C 1
ATOM 848 O O . PHE A 1 103 ? 15.329 3.061 -4.058 1.00 71.06 103 PHE A O 1
ATOM 855 N N . SER A 1 104 ? 16.288 1.619 -5.471 1.00 76.31 104 SER A N 1
ATOM 856 C CA . SER A 1 104 ? 16.411 2.584 -6.559 1.00 76.31 104 SER A CA 1
ATOM 857 C C . SER A 1 104 ? 15.099 2.706 -7.341 1.00 76.31 104 SER A C 1
ATOM 859 O O . SER A 1 104 ? 14.913 2.048 -8.363 1.00 76.31 104 SER A O 1
ATOM 861 N N . TYR A 1 105 ? 14.209 3.580 -6.875 1.00 82.88 105 TYR A N 1
ATOM 862 C CA . TYR A 1 105 ? 13.118 4.145 -7.669 1.00 82.88 105 TYR A CA 1
ATOM 863 C C . TYR A 1 105 ? 13.247 5.672 -7.709 1.00 82.88 105 TYR A C 1
ATOM 865 O O . TYR A 1 105 ? 13.713 6.304 -6.759 1.00 82.88 105 TYR A O 1
ATOM 873 N N . SER A 1 106 ? 12.860 6.291 -8.823 1.00 86.25 106 SER A N 1
ATOM 874 C CA . SER A 1 106 ? 12.852 7.748 -8.949 1.00 86.25 106 SER A CA 1
ATOM 875 C C . SER A 1 106 ? 11.662 8.361 -8.201 1.00 86.25 106 SER A C 1
ATOM 877 O O . SER A 1 106 ? 10.633 7.715 -7.992 1.00 86.25 106 SER A O 1
ATOM 879 N N . SER A 1 107 ? 11.753 9.645 -7.845 1.00 86.62 107 SER A N 1
ATOM 880 C CA . SER A 1 107 ? 10.612 10.384 -7.280 1.00 86.62 107 SER A CA 1
ATOM 881 C C . SER A 1 107 ? 9.396 10.390 -8.213 1.00 86.62 107 SER A C 1
ATOM 883 O O . SER A 1 107 ? 8.262 10.472 -7.754 1.00 86.62 107 SER A O 1
ATOM 885 N N . GLU A 1 108 ? 9.624 10.297 -9.525 1.00 89.25 108 GLU A N 1
ATOM 886 C CA . GLU A 1 108 ? 8.565 10.164 -10.522 1.00 89.25 108 GLU A CA 1
ATOM 887 C C . GLU A 1 108 ? 7.902 8.787 -10.468 1.00 89.25 108 GLU A C 1
ATOM 889 O O . GLU A 1 108 ? 6.680 8.726 -10.392 1.00 89.25 108 GLU A O 1
ATOM 894 N N . GLN A 1 109 ? 8.676 7.700 -10.397 1.00 89.81 109 GLN A N 1
ATOM 895 C CA . GLN A 1 109 ? 8.122 6.354 -10.212 1.00 89.81 109 GLN A CA 1
ATOM 896 C C . GLN A 1 109 ? 7.317 6.258 -8.914 1.00 89.81 109 GLN A C 1
ATOM 898 O O . GLN A 1 109 ? 6.214 5.712 -8.906 1.00 89.81 109 GLN A O 1
ATOM 903 N N . PHE A 1 110 ? 7.830 6.837 -7.824 1.00 89.25 110 PHE A N 1
ATOM 904 C CA . PHE A 1 110 ? 7.093 6.909 -6.566 1.00 89.25 110 PHE A CA 1
ATOM 905 C C . PHE A 1 110 ? 5.772 7.667 -6.730 1.00 89.25 110 PHE A C 1
ATOM 907 O O . PHE A 1 110 ? 4.731 7.205 -6.259 1.00 89.25 110 PHE A O 1
ATOM 914 N N . ARG A 1 111 ? 5.795 8.808 -7.431 1.00 88.38 111 ARG A N 1
ATOM 915 C CA . ARG A 1 111 ? 4.600 9.617 -7.682 1.00 88.38 111 ARG A CA 1
ATOM 916 C C . ARG A 1 111 ? 3.554 8.854 -8.498 1.00 88.38 111 ARG A C 1
ATOM 918 O O . ARG A 1 111 ? 2.389 8.837 -8.115 1.00 88.38 111 ARG A O 1
ATOM 925 N N . GLU A 1 112 ? 3.969 8.199 -9.578 1.00 89.69 112 GLU A N 1
ATOM 926 C CA . GLU A 1 112 ? 3.077 7.422 -10.451 1.00 89.69 112 GLU A CA 1
ATOM 927 C C . GLU A 1 112 ? 2.416 6.239 -9.732 1.00 89.69 112 GLU A C 1
ATOM 929 O O . GLU A 1 112 ? 1.249 5.934 -9.991 1.00 89.69 112 GLU A O 1
ATOM 934 N N . ALA A 1 113 ? 3.136 5.607 -8.798 1.00 89.44 113 ALA A N 1
ATOM 935 C CA . ALA A 1 113 ? 2.628 4.480 -8.022 1.00 89.44 113 ALA A CA 1
ATOM 936 C C . ALA A 1 113 ? 1.684 4.898 -6.879 1.00 89.44 113 ALA A C 1
ATOM 938 O O . ALA A 1 113 ? 0.742 4.165 -6.570 1.00 89.44 113 ALA A O 1
ATOM 939 N N . THR A 1 114 ? 1.940 6.045 -6.232 1.00 85.69 114 THR A N 1
ATOM 940 C CA . THR A 1 114 ? 1.330 6.399 -4.932 1.00 85.69 114 THR A CA 1
ATOM 941 C C . THR A 1 114 ? 0.419 7.634 -4.948 1.00 85.69 114 THR A C 1
ATOM 943 O O . THR A 1 114 ? -0.333 7.843 -4.000 1.00 85.69 114 THR A O 1
ATOM 946 N N . PHE A 1 115 ? 0.396 8.432 -6.020 1.00 81.62 115 PHE A N 1
ATOM 947 C CA . PHE A 1 115 ? -0.500 9.593 -6.145 1.00 81.62 115 PHE A CA 1
ATOM 948 C C . PHE A 1 115 ? -1.653 9.484 -7.168 1.00 81.62 115 PHE A C 1
ATOM 950 O O . PHE A 1 115 ? -2.251 10.525 -7.459 1.00 81.62 115 PHE A O 1
ATOM 957 N N . PRO A 1 116 ? -2.042 8.316 -7.726 1.00 81.19 116 PRO A N 1
ATOM 958 C CA . PRO A 1 116 ? -3.239 8.282 -8.554 1.00 81.19 116 PRO A CA 1
ATOM 959 C C . PRO A 1 116 ? -4.496 8.484 -7.697 1.00 81.19 116 PRO A C 1
ATOM 961 O O . PRO A 1 116 ? -4.619 7.960 -6.588 1.00 81.19 116 PRO A O 1
ATOM 964 N N . GLU A 1 117 ? -5.442 9.262 -8.222 1.00 82.75 117 GLU A N 1
ATOM 965 C CA . GLU A 1 117 ? -6.725 9.491 -7.564 1.00 82.75 117 GLU A CA 1
ATOM 966 C C . GLU A 1 117 ? -7.605 8.234 -7.636 1.00 82.75 117 GLU A C 1
ATOM 968 O O . GLU A 1 117 ? -7.873 7.683 -8.707 1.00 82.75 117 GLU A O 1
ATOM 973 N N . LEU A 1 118 ? -8.147 7.829 -6.491 1.00 85.44 118 LEU A N 1
ATOM 974 C CA . LEU A 1 118 ? -9.010 6.659 -6.327 1.00 85.44 118 LEU A CA 1
ATOM 975 C C . LEU A 1 118 ? -10.456 6.884 -6.807 1.00 85.44 118 LEU A C 1
ATOM 977 O O . LEU A 1 118 ? -11.414 6.617 -6.080 1.00 85.44 118 LEU A O 1
ATOM 981 N N . LYS A 1 119 ? -10.640 7.344 -8.051 1.00 82.50 119 LYS A N 1
ATOM 982 C CA . LYS A 1 119 ? -11.953 7.725 -8.620 1.00 82.50 119 LYS A CA 1
ATOM 983 C C . LYS A 1 119 ? -13.013 6.620 -8.557 1.00 82.50 119 LYS A C 1
ATOM 985 O O . LYS A 1 119 ? -14.185 6.886 -8.301 1.00 82.50 119 LYS A O 1
ATOM 990 N N . VAL A 1 120 ? -12.603 5.366 -8.755 1.00 87.38 120 VAL A N 1
ATOM 991 C CA . VAL A 1 120 ? -13.498 4.191 -8.724 1.00 87.38 120 VAL A CA 1
ATOM 992 C C . VAL A 1 120 ? -14.097 3.962 -7.327 1.00 87.38 120 VAL A C 1
ATOM 994 O O . VAL A 1 120 ? -15.140 3.332 -7.198 1.00 87.38 120 VAL A O 1
ATOM 997 N N . PHE A 1 121 ? -13.490 4.522 -6.279 1.00 89.00 121 PHE A N 1
ATOM 998 C CA . PHE A 1 121 ? -13.933 4.374 -4.893 1.00 89.00 121 PHE A CA 1
ATOM 999 C C . PHE A 1 121 ? -14.572 5.648 -4.331 1.00 89.00 121 PHE A C 1
ATOM 1001 O O . PHE A 1 121 ? -14.586 5.834 -3.117 1.00 89.00 121 PHE A O 1
ATOM 1008 N N . HIS A 1 122 ? -15.120 6.523 -5.182 1.00 88.19 122 HIS A N 1
ATOM 1009 C CA . HIS A 1 122 ? -15.727 7.783 -4.740 1.00 88.19 122 HIS A CA 1
ATOM 1010 C C . HIS A 1 122 ? -16.878 7.607 -3.738 1.00 88.19 122 HIS A C 1
ATOM 1012 O O . HIS A 1 122 ? -16.995 8.420 -2.824 1.00 88.19 122 HIS A O 1
ATOM 1018 N N . ASP A 1 123 ? -17.649 6.523 -3.860 1.00 88.31 123 ASP A N 1
ATOM 1019 C CA . ASP A 1 123 ? -18.728 6.161 -2.927 1.00 88.31 123 ASP A CA 1
ATOM 1020 C C . ASP A 1 123 ? -18.223 5.585 -1.595 1.00 88.31 123 ASP A C 1
ATOM 1022 O O . ASP A 1 123 ? -18.988 5.438 -0.646 1.00 88.31 123 ASP A O 1
ATOM 1026 N N . LYS A 1 124 ? -16.938 5.217 -1.521 1.00 89.62 124 LYS A N 1
ATOM 1027 C CA . LYS A 1 124 ? -16.326 4.571 -0.348 1.00 89.62 124 LYS A CA 1
ATOM 1028 C C . LYS A 1 124 ? -15.301 5.455 0.360 1.00 89.62 124 LYS A C 1
ATOM 1030 O O . LYS A 1 124 ? -14.985 5.200 1.515 1.00 89.62 124 LYS A O 1
ATOM 1035 N N . LEU A 1 125 ? -14.771 6.466 -0.327 1.00 90.75 125 LEU A N 1
ATOM 1036 C CA . LEU A 1 125 ? -13.736 7.371 0.165 1.00 90.75 125 LEU A CA 1
ATOM 1037 C C . LEU A 1 125 ? -14.173 8.833 -0.025 1.00 90.75 125 LEU A C 1
ATOM 1039 O O . LEU A 1 125 ? -14.514 9.222 -1.149 1.00 90.75 125 LEU A O 1
ATOM 1043 N N . PRO A 1 126 ? -14.104 9.680 1.018 1.00 90.00 126 PRO A N 1
ATOM 1044 C CA . PRO A 1 126 ? -14.353 11.115 0.896 1.00 90.00 126 PRO A CA 1
ATOM 1045 C C . PRO A 1 126 ? -13.404 11.797 -0.097 1.00 90.00 126 PRO A C 1
ATOM 1047 O O . PRO A 1 126 ? -12.268 11.364 -0.271 1.00 90.00 126 PRO A O 1
ATOM 1050 N N . GLU A 1 127 ? -13.846 12.904 -0.701 1.00 83.25 127 GLU A N 1
ATOM 1051 C CA . GLU A 1 127 ? -13.152 13.641 -1.779 1.00 83.25 127 GLU A CA 1
ATOM 1052 C C . GLU A 1 127 ? -11.712 14.080 -1.437 1.00 83.25 127 GLU A C 1
ATOM 1054 O O . GLU A 1 127 ? -10.884 14.236 -2.324 1.00 83.25 127 GLU A O 1
ATOM 1059 N N . GLY A 1 128 ? -11.355 14.167 -0.154 1.00 84.88 128 GLY A N 1
ATOM 1060 C CA . GLY A 1 128 ? -9.994 14.462 0.308 1.00 84.88 128 GLY A CA 1
ATOM 1061 C C . GLY A 1 128 ? -9.090 13.268 0.608 1.00 84.88 128 GLY A C 1
ATOM 1062 O O . GLY A 1 128 ? -7.891 13.445 0.789 1.00 84.88 128 GLY A O 1
ATOM 1063 N N . CYS A 1 129 ? -9.655 12.065 0.698 1.00 90.06 129 CYS A N 1
ATOM 1064 C CA . CYS A 1 129 ? -8.960 10.871 1.191 1.00 90.06 129 CYS A CA 1
ATOM 1065 C C . CYS A 1 129 ? -8.686 9.846 0.084 1.00 90.06 129 CYS A C 1
ATOM 1067 O O . CYS A 1 129 ? -8.217 8.743 0.353 1.00 90.06 129 CYS A O 1
ATOM 1069 N N . ARG A 1 130 ? -8.964 10.210 -1.173 1.00 89.06 130 ARG A N 1
ATOM 1070 C CA . ARG A 1 130 ? -8.812 9.374 -2.378 1.00 89.06 130 ARG A CA 1
ATOM 1071 C C . ARG A 1 130 ? -7.375 9.327 -2.909 1.00 89.06 130 ARG A C 1
ATOM 1073 O O . ARG A 1 130 ? -7.171 9.160 -4.108 1.00 89.06 130 ARG A O 1
ATOM 1080 N N . THR A 1 131 ? -6.390 9.487 -2.036 1.00 85.56 131 THR A N 1
ATOM 1081 C CA . THR A 1 131 ? -4.961 9.369 -2.346 1.00 85.56 131 THR A CA 1
ATOM 1082 C C . THR A 1 131 ? -4.300 8.472 -1.308 1.00 85.56 131 THR A C 1
ATOM 1084 O O . THR A 1 131 ? -4.834 8.281 -0.214 1.00 85.56 131 THR A O 1
ATOM 1087 N N . TYR A 1 132 ? -3.128 7.930 -1.629 1.00 85.69 132 TYR A N 1
ATOM 1088 C CA . TYR A 1 132 ? -2.433 6.987 -0.753 1.00 85.69 132 TYR A CA 1
ATOM 1089 C C . TYR A 1 132 ? -1.535 7.660 0.292 1.00 85.69 132 TYR A C 1
ATOM 1091 O O . TYR A 1 132 ? -0.848 6.965 1.031 1.00 85.69 132 TYR A O 1
ATOM 1099 N N . ASN A 1 133 ? -1.540 8.992 0.403 1.00 82.69 133 ASN A N 1
ATOM 1100 C CA . ASN A 1 133 ? -0.633 9.711 1.307 1.00 82.69 133 ASN A CA 1
ATOM 1101 C C . ASN A 1 133 ? -0.733 9.219 2.756 1.00 82.69 133 ASN A C 1
ATOM 1103 O O . ASN A 1 133 ? 0.281 9.000 3.409 1.00 82.69 133 ASN A O 1
ATOM 1107 N N . MET A 1 134 ? -1.958 9.004 3.238 1.00 90.31 134 MET A N 1
ATOM 1108 C CA . MET A 1 134 ? -2.188 8.510 4.598 1.00 90.31 134 MET A CA 1
ATOM 1109 C C . MET A 1 134 ? -1.963 7.002 4.729 1.00 90.31 134 MET A C 1
ATOM 1111 O O . MET A 1 134 ? -1.742 6.520 5.837 1.00 90.31 134 MET A O 1
ATOM 1115 N N . LEU A 1 135 ? -1.967 6.252 3.620 1.00 90.62 135 LEU A N 1
ATOM 1116 C CA . LEU A 1 135 ? -1.649 4.828 3.650 1.00 90.62 135 LEU A CA 1
ATOM 1117 C C . LEU A 1 135 ? -0.194 4.600 4.080 1.00 90.62 135 LEU A C 1
ATOM 1119 O O . LEU A 1 135 ? 0.054 3.675 4.847 1.00 90.62 135 LEU A O 1
ATOM 1123 N N . THR A 1 136 ? 0.748 5.447 3.652 1.00 90.00 136 THR A N 1
ATOM 1124 C CA . THR A 1 136 ? 2.154 5.355 4.084 1.00 90.00 136 THR A CA 1
ATOM 1125 C C . THR A 1 136 ? 2.279 5.382 5.607 1.00 90.00 136 THR A C 1
ATOM 1127 O O . THR A 1 136 ? 2.945 4.529 6.193 1.00 90.00 136 THR A O 1
ATOM 1130 N N . GLU A 1 137 ? 1.581 6.317 6.255 1.00 90.44 137 GLU A N 1
ATOM 1131 C CA . GLU A 1 137 ? 1.580 6.468 7.715 1.00 90.44 137 GLU A CA 1
ATOM 1132 C C . GLU A 1 137 ? 0.917 5.274 8.418 1.00 90.44 137 GLU A C 1
ATOM 1134 O O . GLU A 1 137 ? 1.420 4.774 9.426 1.00 90.44 137 GLU A O 1
ATOM 1139 N N . VAL A 1 138 ? -0.191 4.766 7.865 1.00 94.00 138 VAL A N 1
ATOM 1140 C CA . VAL A 1 138 ? -0.882 3.576 8.390 1.00 94.00 138 VAL A CA 1
ATOM 1141 C C . VAL A 1 138 ? 0.006 2.335 8.298 1.00 94.00 138 VAL A C 1
ATOM 1143 O O . VAL A 1 138 ? 0.174 1.627 9.292 1.00 94.00 138 VAL A O 1
ATOM 1146 N N . LEU A 1 139 ? 0.630 2.087 7.142 1.00 91.50 139 LEU A N 1
ATOM 1147 C CA . LEU A 1 139 ? 1.559 0.968 6.964 1.00 91.50 139 LEU A CA 1
ATOM 1148 C C . LEU A 1 139 ? 2.742 1.083 7.926 1.00 91.50 139 LEU A C 1
ATOM 1150 O O . LEU A 1 139 ? 3.134 0.091 8.539 1.00 91.50 139 LEU A O 1
ATOM 1154 N N . TRP A 1 140 ? 3.272 2.292 8.117 1.00 88.00 140 TRP A N 1
ATOM 1155 C CA . TRP A 1 140 ? 4.365 2.526 9.051 1.00 88.00 140 TRP A CA 1
ATOM 1156 C C . TRP A 1 140 ? 3.997 2.190 10.501 1.00 88.00 140 TRP A C 1
ATOM 1158 O O . TRP A 1 140 ? 4.745 1.483 11.189 1.00 88.00 140 TRP A O 1
ATOM 1168 N N . LYS A 1 141 ? 2.821 2.636 10.961 1.00 90.19 141 LYS A N 1
ATOM 1169 C CA . LYS A 1 141 ? 2.292 2.267 12.281 1.00 90.19 141 LYS A CA 1
ATOM 1170 C C . LYS A 1 141 ? 2.223 0.749 12.439 1.00 90.19 141 LYS A C 1
ATOM 1172 O O . LYS A 1 141 ? 2.685 0.227 13.451 1.00 90.19 141 LYS A O 1
ATOM 1177 N N . LYS A 1 142 ? 1.698 0.047 11.436 1.00 90.62 142 LYS A N 1
ATOM 1178 C CA . LYS A 1 142 ? 1.481 -1.406 11.479 1.00 90.62 142 LYS A CA 1
ATOM 1179 C C . LYS A 1 142 ? 2.774 -2.206 11.474 1.00 90.62 142 LYS A C 1
ATOM 1181 O O . LYS A 1 142 ? 2.928 -3.124 12.271 1.00 90.62 142 LYS A O 1
ATOM 1186 N N . ILE A 1 143 ? 3.746 -1.804 10.662 1.00 86.06 143 ILE A N 1
ATOM 1187 C CA . ILE A 1 143 ? 5.107 -2.358 10.691 1.00 86.06 143 ILE A CA 1
ATOM 1188 C C . ILE A 1 143 ? 5.722 -2.188 12.082 1.00 86.06 143 ILE A C 1
ATOM 1190 O O . ILE A 1 143 ? 6.265 -3.134 12.647 1.00 86.06 143 ILE A O 1
ATOM 1194 N N . THR A 1 144 ? 5.591 -0.995 12.666 1.00 83.62 144 THR A N 1
ATOM 1195 C CA . THR A 1 144 ? 6.129 -0.699 14.000 1.00 83.62 144 THR A CA 1
ATOM 1196 C C . THR A 1 144 ? 5.469 -1.541 15.095 1.00 83.62 144 THR A C 1
ATOM 1198 O O . THR A 1 144 ? 6.139 -1.948 16.041 1.00 83.62 144 THR A O 1
ATOM 1201 N N . GLU A 1 145 ? 4.165 -1.800 14.995 1.00 86.94 145 GLU A N 1
ATOM 1202 C CA . GLU A 1 145 ? 3.437 -2.686 15.913 1.00 86.94 145 GLU A CA 1
ATOM 1203 C C . GLU A 1 145 ? 3.913 -4.136 15.783 1.00 86.94 145 GLU A C 1
ATOM 1205 O O . GLU A 1 145 ? 4.286 -4.747 16.784 1.00 86.94 145 GLU A O 1
ATOM 1210 N N . LEU A 1 146 ? 4.039 -4.645 14.554 1.00 82.38 146 LEU A N 1
ATOM 1211 C CA . LEU A 1 146 ? 4.570 -5.986 14.293 1.00 82.38 146 LEU A CA 1
ATOM 1212 C C . LEU A 1 146 ? 5.997 -6.176 14.834 1.00 82.38 146 LEU A C 1
ATOM 1214 O O . LEU A 1 146 ? 6.309 -7.251 15.349 1.00 82.38 146 LEU A O 1
ATOM 1218 N N . SER A 1 147 ? 6.841 -5.141 14.764 1.00 75.56 147 SER A N 1
ATOM 1219 C CA . SER A 1 147 ? 8.197 -5.132 15.339 1.00 75.56 147 SER A CA 1
ATOM 1220 C C . SER A 1 147 ? 8.237 -5.137 16.869 1.00 75.56 147 SER A C 1
ATOM 1222 O O . SER A 1 147 ? 9.281 -5.435 17.438 1.00 75.56 147 SER A O 1
ATOM 1224 N N . LYS A 1 148 ? 7.158 -4.750 17.560 1.00 75.69 148 LYS A N 1
ATOM 1225 C CA . LYS A 1 148 ? 7.101 -4.794 19.034 1.00 75.69 148 LYS A CA 1
ATOM 1226 C C . LYS A 1 148 ? 6.707 -6.178 19.540 1.00 75.69 148 LYS A C 1
ATOM 1228 O O . LYS A 1 148 ? 7.217 -6.618 20.569 1.00 75.69 148 LYS A O 1
ATOM 1233 N N . ASP A 1 149 ? 5.808 -6.844 18.819 1.00 69.12 149 ASP A N 1
ATOM 1234 C CA . ASP A 1 149 ? 5.255 -8.145 19.212 1.00 69.12 149 ASP A CA 1
ATOM 1235 C C . ASP A 1 149 ? 6.210 -9.303 18.898 1.00 69.12 149 ASP A C 1
ATOM 1237 O O . ASP A 1 149 ? 6.273 -10.300 19.625 1.00 69.12 149 ASP A O 1
ATOM 1241 N N . ARG A 1 150 ? 6.997 -9.164 17.828 1.00 64.75 150 ARG A N 1
ATOM 1242 C CA . ARG A 1 150 ? 8.107 -10.057 17.502 1.00 64.75 150 ARG A CA 1
ATOM 1243 C C . ARG A 1 150 ? 9.336 -9.459 18.175 1.00 64.75 150 ARG A C 1
ATOM 1245 O O . ARG A 1 150 ? 9.708 -8.341 17.872 1.00 64.75 150 ARG A O 1
ATOM 1252 N N . LYS A 1 151 ? 9.977 -10.167 19.107 1.00 55.91 151 LYS A N 1
ATOM 1253 C CA . LYS A 1 151 ? 11.203 -9.686 19.790 1.00 55.91 151 LYS A CA 1
ATOM 1254 C C . LYS A 1 151 ? 12.362 -9.359 18.829 1.00 55.91 151 LYS A C 1
ATOM 1256 O O . LYS A 1 151 ? 13.358 -8.779 19.257 1.00 55.91 151 LYS A O 1
ATOM 1261 N N . ASP A 1 152 ? 12.195 -9.713 17.559 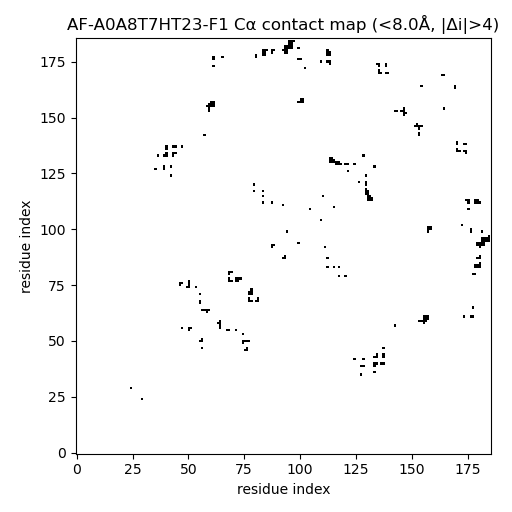1.00 56.78 152 ASP A N 1
ATOM 1262 C CA . ASP A 1 152 ? 13.061 -9.428 16.432 1.00 56.78 152 ASP A CA 1
ATOM 1263 C C . ASP A 1 152 ? 12.391 -8.333 15.587 1.00 56.78 152 ASP A C 1
ATOM 1265 O O . ASP A 1 152 ? 11.186 -8.389 15.331 1.00 56.78 152 ASP A O 1
ATOM 1269 N N . LEU A 1 153 ? 13.168 -7.344 15.141 1.00 62.06 153 LEU A N 1
ATOM 1270 C CA . LEU A 1 153 ? 12.678 -6.247 14.303 1.00 62.06 153 LEU A CA 1
ATOM 1271 C C . LEU A 1 153 ? 11.958 -6.825 13.077 1.00 62.06 153 LEU A C 1
ATOM 1273 O O . LEU A 1 153 ? 12.572 -7.558 12.300 1.00 62.06 153 LEU A O 1
ATOM 1277 N N . PHE A 1 154 ? 10.666 -6.518 12.901 1.00 63.69 154 PHE A N 1
ATOM 1278 C CA . PHE A 1 154 ? 9.950 -6.926 11.698 1.00 63.69 154 PHE A CA 1
ATOM 1279 C C . PHE A 1 154 ? 10.630 -6.245 10.513 1.00 63.69 154 PHE A C 1
ATOM 1281 O O . PHE A 1 154 ? 10.633 -5.020 10.377 1.00 63.69 154 PHE A O 1
ATOM 1288 N N . LYS A 1 155 ? 11.239 -7.068 9.669 1.00 72.19 155 LYS A N 1
ATOM 1289 C CA . LYS A 1 155 ? 11.949 -6.655 8.474 1.00 72.19 155 LYS A CA 1
ATOM 1290 C C . LYS A 1 155 ? 11.414 -7.499 7.334 1.00 72.19 155 LYS A C 1
ATOM 1292 O O . LYS A 1 155 ? 11.350 -8.718 7.464 1.00 72.19 155 LYS A O 1
ATOM 1297 N N . PHE A 1 156 ? 11.021 -6.844 6.247 1.00 77.00 156 PHE A N 1
ATOM 1298 C CA . PHE A 1 156 ? 10.688 -7.572 5.034 1.00 77.00 156 PHE A CA 1
ATOM 1299 C C . PHE A 1 156 ? 11.927 -8.298 4.516 1.00 77.00 156 PHE A C 1
ATOM 1301 O O . PHE A 1 156 ? 13.014 -7.712 4.508 1.00 77.00 156 PHE A O 1
ATOM 1308 N N . ASP A 1 157 ? 11.748 -9.536 4.060 1.00 80.69 157 ASP A N 1
ATOM 1309 C CA . ASP A 1 157 ? 12.826 -10.359 3.497 1.00 80.69 157 ASP A CA 1
ATOM 1310 C C . ASP A 1 157 ? 13.575 -9.630 2.365 1.00 80.69 157 ASP A C 1
ATOM 1312 O O . ASP A 1 157 ? 14.768 -9.840 2.159 1.00 80.69 157 ASP A O 1
ATOM 1316 N N . GLU A 1 158 ? 12.887 -8.730 1.655 1.00 83.56 158 GLU A N 1
ATOM 1317 C CA . GLU A 1 158 ? 13.435 -7.990 0.520 1.00 83.56 158 GLU A CA 1
ATOM 1318 C C . GLU A 1 158 ? 14.183 -6.694 0.899 1.00 83.56 158 GLU A C 1
ATOM 1320 O O . GLU A 1 158 ? 14.800 -6.072 0.033 1.00 83.56 158 GLU A O 1
ATOM 1325 N N . ILE A 1 159 ? 14.166 -6.259 2.167 1.00 77.12 159 ILE A N 1
ATOM 1326 C CA . ILE A 1 159 ? 14.930 -5.077 2.604 1.00 77.12 159 ILE A CA 1
ATOM 1327 C C . ILE A 1 159 ? 16.405 -5.454 2.792 1.00 77.12 159 ILE A C 1
ATOM 1329 O O . ILE A 1 159 ? 16.740 -6.384 3.527 1.00 77.12 159 ILE A O 1
ATOM 1333 N N . SER A 1 160 ? 17.310 -4.665 2.207 1.00 72.38 160 SER A N 1
ATOM 1334 C CA . SER A 1 160 ? 18.760 -4.836 2.372 1.00 72.38 160 SER A CA 1
ATOM 1335 C C . SER A 1 160 ? 19.206 -4.785 3.845 1.00 72.38 160 SER A C 1
ATOM 1337 O O . SER A 1 160 ? 18.612 -4.104 4.679 1.00 72.38 160 SER A O 1
ATOM 1339 N N . GLU A 1 161 ? 20.231 -5.557 4.212 1.00 71.56 161 GLU A N 1
ATOM 1340 C CA . GLU A 1 161 ? 20.741 -5.671 5.594 1.00 71.56 161 GLU A CA 1
ATOM 1341 C C . GLU A 1 161 ? 21.360 -4.389 6.156 1.00 71.56 161 GLU A C 1
ATOM 1343 O O . GLU A 1 161 ? 21.357 -4.189 7.368 1.00 71.56 161 GLU A O 1
ATOM 1348 N N . ASP A 1 162 ? 21.839 -3.503 5.291 1.00 71.19 162 ASP A N 1
ATOM 1349 C CA . ASP A 1 162 ? 22.483 -2.239 5.649 1.00 71.19 162 ASP A CA 1
ATOM 1350 C C . ASP A 1 162 ? 21.495 -1.108 5.982 1.00 71.19 162 ASP A C 1
ATOM 1352 O O . ASP A 1 162 ? 21.894 -0.056 6.491 1.00 71.19 162 ASP A O 1
ATOM 1356 N N . LEU A 1 163 ? 20.199 -1.310 5.735 1.00 68.38 163 LEU A N 1
ATOM 1357 C CA . LEU A 1 163 ? 19.179 -0.295 5.955 1.00 68.38 163 LEU A CA 1
ATOM 1358 C C . LEU A 1 163 ? 18.481 -0.471 7.300 1.00 68.38 163 LEU A C 1
ATOM 1360 O O . LEU A 1 163 ? 17.895 -1.507 7.613 1.00 68.38 163 LEU A O 1
ATOM 1364 N N . ARG A 1 164 ? 18.492 0.611 8.085 1.00 69.31 164 ARG A N 1
ATOM 1365 C CA . ARG A 1 164 ? 17.694 0.719 9.309 1.00 69.31 164 ARG A CA 1
ATOM 1366 C C . ARG A 1 164 ? 16.218 0.799 8.937 1.00 69.31 164 ARG A C 1
ATOM 1368 O O . ARG A 1 164 ? 15.816 1.746 8.257 1.00 69.31 164 ARG A O 1
ATOM 1375 N N . TRP A 1 165 ? 15.430 -0.173 9.389 1.00 67.88 165 TRP A N 1
ATOM 1376 C CA . TRP A 1 165 ? 13.994 -0.259 9.105 1.00 67.88 165 TRP A CA 1
ATOM 1377 C C . TRP A 1 165 ? 13.215 0.956 9.640 1.00 67.88 165 TRP A C 1
ATOM 1379 O O . TRP A 1 165 ? 12.174 1.294 9.091 1.00 67.88 165 TRP A O 1
ATOM 1389 N N . GLU A 1 166 ? 13.753 1.666 10.641 1.00 69.00 166 GLU A N 1
ATOM 1390 C CA . GLU A 1 166 ? 13.200 2.918 11.179 1.00 69.00 166 GLU A CA 1
ATOM 1391 C C . GLU A 1 166 ? 13.381 4.141 10.275 1.00 69.00 166 GLU A C 1
ATOM 1393 O O . GLU A 1 166 ? 12.902 5.231 10.591 1.00 69.00 166 GLU A O 1
ATOM 1398 N N . SER A 1 167 ? 14.096 3.999 9.161 1.00 73.12 167 SER A N 1
ATOM 1399 C CA . SER A 1 167 ? 14.313 5.104 8.237 1.00 73.12 167 SER A CA 1
ATOM 1400 C C . SER A 1 167 ? 13.013 5.484 7.512 1.00 73.12 167 SER A C 1
ATOM 1402 O O . SER A 1 167 ? 12.346 4.602 6.967 1.00 73.12 167 SER A O 1
ATOM 1404 N N . PRO A 1 168 ? 12.695 6.785 7.358 1.00 70.31 168 PRO A N 1
ATOM 1405 C CA . PRO A 1 168 ? 11.592 7.244 6.504 1.00 70.31 168 PRO A CA 1
ATOM 1406 C C . PRO A 1 168 ? 11.668 6.716 5.062 1.00 70.31 168 PRO A C 1
ATOM 1408 O O . PRO A 1 168 ? 10.660 6.564 4.379 1.00 70.31 168 PRO A O 1
ATOM 1411 N N . ILE A 1 169 ? 12.875 6.387 4.593 1.00 75.75 169 ILE A N 1
ATOM 1412 C CA . ILE A 1 169 ? 13.094 5.785 3.273 1.00 75.75 169 ILE A CA 1
ATOM 1413 C C . ILE A 1 169 ? 12.400 4.414 3.180 1.00 75.75 169 ILE A C 1
ATOM 1415 O O . ILE A 1 169 ? 11.833 4.085 2.142 1.00 75.75 169 ILE A O 1
ATOM 1419 N N . VAL A 1 170 ? 12.379 3.642 4.269 1.00 75.38 170 VAL A N 1
ATOM 1420 C CA . VAL A 1 170 ? 11.756 2.309 4.330 1.00 75.38 170 VAL A CA 1
ATOM 1421 C C . VAL A 1 170 ? 10.222 2.395 4.331 1.00 75.38 170 VAL A C 1
ATOM 1423 O O . VAL A 1 170 ? 9.551 1.531 3.761 1.00 75.38 170 VAL A O 1
ATOM 1426 N N . GLN A 1 171 ? 9.656 3.470 4.889 1.00 80.75 171 GLN A N 1
ATOM 1427 C CA . GLN A 1 171 ? 8.209 3.741 4.858 1.00 80.75 171 GLN A CA 1
ATOM 1428 C C . GLN A 1 171 ? 7.711 3.921 3.421 1.00 80.75 171 GLN A C 1
ATOM 1430 O O . GLN A 1 171 ? 6.771 3.256 2.972 1.00 80.75 171 GLN A O 1
ATOM 1435 N N . ASN A 1 172 ? 8.404 4.782 2.673 1.00 86.75 172 ASN A N 1
ATOM 1436 C CA . ASN A 1 172 ? 8.113 5.011 1.263 1.00 86.75 172 ASN A CA 1
ATOM 1437 C C . ASN A 1 172 ? 8.377 3.754 0.434 1.00 86.75 172 ASN A C 1
ATOM 1439 O O . ASN A 1 172 ? 7.572 3.426 -0.434 1.00 86.75 172 ASN A O 1
ATOM 1443 N N . TRP A 1 173 ? 9.449 3.019 0.734 1.00 88.44 173 TRP A N 1
ATOM 1444 C CA . TRP A 1 173 ? 9.781 1.777 0.040 1.00 88.44 173 TRP A CA 1
ATOM 1445 C C . TRP A 1 173 ? 8.658 0.742 0.159 1.00 88.44 173 TRP A C 1
ATOM 1447 O O . TRP A 1 173 ? 8.244 0.173 -0.848 1.00 88.44 173 TRP A O 1
ATOM 1457 N N . THR A 1 174 ? 8.099 0.553 1.359 1.00 88.81 174 THR A N 1
ATOM 1458 C CA . THR A 1 174 ? 7.023 -0.430 1.572 1.00 88.81 174 THR A CA 1
ATOM 1459 C C . THR A 1 174 ? 5.775 -0.045 0.791 1.00 88.81 174 THR A C 1
ATOM 1461 O O . THR A 1 174 ? 5.199 -0.862 0.074 1.00 88.81 174 THR A O 1
ATOM 1464 N N . THR A 1 175 ? 5.378 1.223 0.896 1.00 91.38 175 THR A N 1
ATOM 1465 C CA . THR A 1 175 ? 4.202 1.746 0.196 1.00 91.38 175 THR A CA 1
ATOM 1466 C C . THR A 1 175 ? 4.370 1.628 -1.315 1.00 91.38 175 THR A C 1
ATOM 1468 O O . THR A 1 175 ? 3.467 1.160 -2.004 1.00 91.38 175 THR A O 1
ATOM 1471 N N . PHE A 1 176 ? 5.549 1.984 -1.828 1.00 92.88 176 PHE A N 1
ATOM 1472 C CA . PHE A 1 176 ? 5.882 1.860 -3.239 1.00 92.88 176 PHE A CA 1
ATOM 1473 C C . PHE A 1 176 ? 5.750 0.418 -3.725 1.00 92.88 176 PHE A C 1
ATOM 1475 O O . PHE A 1 176 ? 4.985 0.155 -4.649 1.00 92.88 176 PHE A O 1
ATOM 1482 N N . TRP A 1 177 ? 6.439 -0.527 -3.086 1.00 93.00 177 TRP A N 1
ATOM 1483 C CA . TRP A 1 177 ? 6.453 -1.919 -3.535 1.00 93.00 177 TRP A CA 1
ATOM 1484 C C . TRP A 1 177 ? 5.130 -2.650 -3.322 1.00 93.00 177 TRP A C 1
ATOM 1486 O O . TRP A 1 177 ? 4.843 -3.618 -4.029 1.00 93.00 177 TRP A O 1
ATOM 1496 N N . LEU A 1 178 ? 4.280 -2.174 -2.413 1.00 93.88 178 LEU A N 1
ATOM 1497 C CA . LEU A 1 178 ? 2.905 -2.646 -2.298 1.00 93.88 178 LEU A CA 1
ATOM 1498 C C . LEU A 1 178 ? 2.024 -2.127 -3.445 1.00 93.88 178 LEU A C 1
ATOM 1500 O O . LEU A 1 178 ? 1.196 -2.865 -3.973 1.00 93.88 178 LEU A O 1
ATOM 1504 N N . LEU A 1 179 ? 2.202 -0.867 -3.844 1.00 94.44 179 LEU A N 1
ATOM 1505 C CA . LEU A 1 179 ? 1.309 -0.176 -4.776 1.00 94.44 179 LEU A CA 1
ATOM 1506 C C . LEU A 1 179 ? 1.735 -0.245 -6.241 1.00 94.44 179 LEU A C 1
ATOM 1508 O O . LEU A 1 179 ? 0.879 -0.098 -7.110 1.00 94.44 179 LEU A O 1
ATOM 1512 N N . VAL A 1 180 ? 3.012 -0.466 -6.537 1.00 94.50 180 VAL A N 1
ATOM 1513 C CA . VAL A 1 180 ? 3.508 -0.520 -7.914 1.00 94.50 180 VAL A CA 1
ATOM 1514 C C . VAL A 1 180 ? 3.080 -1.816 -8.603 1.00 94.50 180 VAL A C 1
ATOM 1516 O O . VAL A 1 180 ? 3.086 -2.899 -8.003 1.00 94.50 180 VAL A O 1
ATOM 1519 N N . ASN A 1 181 ? 2.680 -1.709 -9.865 1.00 93.94 181 ASN A N 1
ATOM 1520 C CA . ASN A 1 181 ? 2.437 -2.853 -10.725 1.00 93.94 181 ASN A CA 1
ATOM 1521 C C . ASN A 1 181 ? 3.775 -3.467 -11.156 1.00 93.94 181 ASN A C 1
ATOM 1523 O O . ASN A 1 181 ? 4.708 -2.749 -11.523 1.00 93.94 181 ASN A O 1
ATOM 1527 N N . ILE A 1 182 ? 3.867 -4.793 -11.108 1.00 92.12 182 ILE A N 1
ATOM 1528 C CA . ILE A 1 182 ? 5.087 -5.526 -11.448 1.00 92.12 182 ILE A CA 1
ATOM 1529 C C . ILE A 1 182 ? 4.787 -6.373 -12.669 1.00 92.12 182 ILE A C 1
ATOM 1531 O O . ILE A 1 182 ? 3.865 -7.187 -12.639 1.00 92.12 182 ILE A O 1
ATOM 1535 N N . LYS A 1 183 ? 5.578 -6.191 -13.725 1.00 86.88 183 LYS A N 1
ATOM 1536 C CA . LYS A 1 183 ? 5.511 -7.028 -14.917 1.00 86.88 183 LYS A CA 1
ATOM 1537 C C . LYS A 1 183 ? 6.619 -8.073 -14.825 1.00 86.88 183 LYS A C 1
ATOM 1539 O O . LYS A 1 183 ? 7.792 -7.709 -14.737 1.00 86.88 183 LYS A O 1
ATOM 1544 N N . SER A 1 184 ? 6.241 -9.349 -14.831 1.00 75.19 184 SER A N 1
ATOM 1545 C CA . SER A 1 184 ? 7.206 -10.437 -14.991 1.00 75.19 184 SER A CA 1
ATOM 1546 C C . SER A 1 184 ? 7.887 -10.314 -16.348 1.00 75.19 184 SER A C 1
ATOM 1548 O O . SER A 1 184 ? 7.214 -10.011 -17.338 1.00 75.19 184 SER A O 1
ATOM 1550 N N . GLY A 1 185 ? 9.206 -10.508 -16.391 1.00 63.81 185 GLY A N 1
ATOM 1551 C CA . GLY A 1 185 ? 9.925 -10.592 -17.660 1.00 63.81 185 GLY A CA 1
ATOM 1552 C C . GLY A 1 185 ? 9.309 -11.680 -18.545 1.00 63.81 185 GLY A C 1
ATOM 1553 O O . GLY A 1 185 ? 9.127 -12.807 -18.088 1.00 63.81 185 GLY A O 1
ATOM 1554 N N . GLU A 1 186 ? 8.936 -11.314 -19.774 1.00 46.41 186 GLU A N 1
ATOM 1555 C CA . GLU A 1 186 ? 8.565 -12.262 -20.838 1.00 46.41 186 GLU A CA 1
ATOM 1556 C C . GLU A 1 186 ? 9.766 -13.116 -21.264 1.00 46.41 186 GLU A C 1
ATOM 1558 O O . GLU A 1 186 ? 10.888 -12.559 -21.353 1.00 46.41 186 GLU A O 1
#